Protein AF-A0A7V2WAA5-F1 (afdb_monomer)

Foldseek 3Di:
DDDDDDDDPPDPPDDDDAAADADPDPPVVVVVVPPDDDDDDDDDDDDDPDDDDPPDDDPPPQDPDDDPDDDPQFWWAQLLFTAGQDDLVRVVVVVVVVVVVVGHFHEEADEPVLSVVCVVPVVSSVVRNSGPHYHYQDVVVQVRCVVVVTDHRPDRDHPVNSVVVVVVVCVVVVNDHDDDDDDPPPRVVD

Structure (mmCIF, N/CA/C/O backbone):
data_AF-A0A7V2WAA5-F1
#
_entry.id   AF-A0A7V2WAA5-F1
#
loop_
_atom_site.group_PDB
_atom_site.id
_atom_site.type_symbol
_atom_site.label_atom_id
_atom_site.label_alt_id
_atom_site.label_comp_id
_atom_site.label_asym_id
_atom_site.label_entity_id
_atom_site.label_seq_id
_atom_site.pdbx_PDB_ins_code
_atom_site.Cartn_x
_atom_site.Cartn_y
_atom_site.Cartn_z
_atom_site.occupancy
_atom_site.B_iso_or_equiv
_atom_site.auth_seq_id
_atom_site.auth_comp_id
_atom_site.auth_asym_id
_atom_site.auth_atom_id
_atom_site.pdbx_PDB_model_num
ATOM 1 N N . MET A 1 1 ? 43.680 -8.055 -52.264 1.00 39.62 1 MET A N 1
ATOM 2 C CA . MET A 1 1 ? 43.833 -8.491 -50.857 1.00 39.62 1 MET A CA 1
ATOM 3 C C . MET A 1 1 ? 42.832 -7.682 -50.043 1.00 39.62 1 MET A C 1
ATOM 5 O O . MET A 1 1 ? 42.958 -6.474 -50.048 1.00 39.62 1 MET A O 1
ATOM 9 N N . GLY A 1 2 ? 41.741 -8.191 -49.478 1.00 31.83 2 GLY A N 1
ATOM 10 C CA . GLY A 1 2 ? 41.436 -9.547 -49.025 1.00 31.83 2 GLY A CA 1
ATOM 11 C C . GLY A 1 2 ? 41.332 -9.560 -47.492 1.00 31.83 2 GLY A C 1
ATOM 12 O O . GLY A 1 2 ? 42.359 -9.418 -46.847 1.00 31.83 2 GLY A O 1
ATOM 13 N N . GLY A 1 3 ? 40.116 -9.773 -46.960 1.00 27.86 3 GLY A N 1
ATOM 14 C CA . GLY A 1 3 ? 39.816 -10.160 -45.562 1.00 27.86 3 GLY A CA 1
ATOM 15 C C . GLY A 1 3 ? 39.434 -8.986 -44.643 1.00 27.86 3 GLY A C 1
ATOM 16 O O . GLY A 1 3 ? 40.287 -8.164 -44.364 1.00 27.86 3 GLY A O 1
ATOM 17 N N . ALA A 1 4 ? 38.182 -8.719 -44.245 1.00 32.66 4 ALA A N 1
ATOM 18 C CA . ALA A 1 4 ? 37.104 -9.507 -43.616 1.00 32.66 4 ALA A CA 1
ATOM 19 C C . ALA A 1 4 ? 37.232 -9.682 -42.085 1.00 32.66 4 ALA A C 1
ATOM 21 O O . ALA A 1 4 ? 38.251 -10.162 -41.599 1.00 32.66 4 ALA A O 1
ATOM 22 N N . ARG A 1 5 ? 36.080 -9.467 -41.414 1.00 32.81 5 ARG A N 1
ATOM 23 C CA . ARG A 1 5 ? 35.657 -9.816 -40.032 1.00 32.81 5 ARG A CA 1
ATOM 24 C C . ARG A 1 5 ? 35.846 -8.697 -38.986 1.00 32.81 5 ARG A C 1
ATOM 26 O O . ARG A 1 5 ? 36.922 -8.143 -38.874 1.00 32.81 5 ARG A O 1
ATOM 33 N N . GLY A 1 6 ? 34.854 -8.331 -38.174 1.00 29.34 6 GLY A N 1
ATOM 34 C CA . GLY A 1 6 ? 33.564 -8.970 -37.933 1.00 29.34 6 GLY A CA 1
ATOM 35 C C . GLY A 1 6 ? 32.537 -8.011 -37.340 1.00 29.34 6 GLY A C 1
ATOM 36 O O . GLY A 1 6 ? 32.819 -7.223 -36.444 1.00 29.34 6 GLY A O 1
ATOM 37 N N . GLU A 1 7 ? 31.329 -8.138 -37.871 1.00 39.22 7 GLU A N 1
ATOM 38 C CA . GLU A 1 7 ? 30.089 -7.748 -37.228 1.00 39.22 7 GLU A CA 1
ATOM 39 C C . GLU A 1 7 ? 29.936 -8.542 -35.924 1.00 39.22 7 GLU A C 1
ATOM 41 O O . GLU A 1 7 ? 29.987 -9.773 -35.924 1.00 39.22 7 GLU A O 1
ATOM 46 N N . THR A 1 8 ? 29.669 -7.860 -34.818 1.00 35.94 8 THR A N 1
ATOM 47 C CA . THR A 1 8 ? 28.914 -8.451 -33.712 1.00 35.94 8 THR A CA 1
ATOM 48 C C . THR A 1 8 ? 27.660 -7.620 -33.513 1.00 35.94 8 THR A C 1
ATOM 50 O O . THR 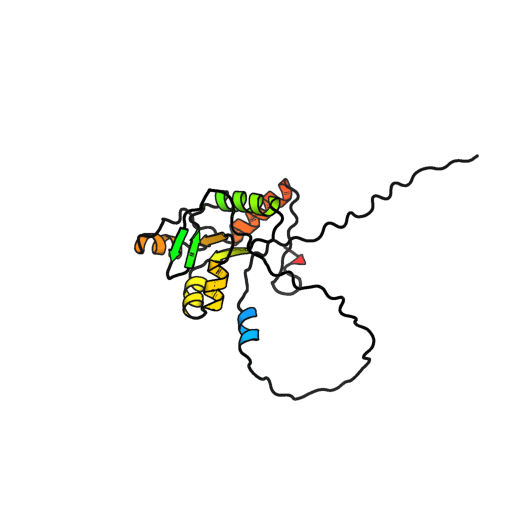A 1 8 ? 27.551 -6.758 -32.646 1.00 35.94 8 THR A O 1
ATOM 53 N N . GLY A 1 9 ? 26.676 -7.913 -34.366 1.00 32.03 9 GLY A N 1
ATOM 54 C CA . GLY A 1 9 ? 25.280 -7.617 -34.092 1.00 32.03 9 GLY A CA 1
ATOM 55 C C . GLY A 1 9 ? 24.869 -8.302 -32.792 1.00 32.03 9 GLY A C 1
ATOM 56 O O . GLY A 1 9 ? 24.566 -9.494 -32.761 1.00 32.03 9 GLY A O 1
ATOM 57 N N . GLY A 1 10 ? 24.867 -7.540 -31.701 1.00 28.20 10 GLY A N 1
ATOM 58 C CA . GLY A 1 10 ? 24.204 -7.927 -30.467 1.00 28.20 10 GLY A CA 1
ATOM 59 C C . GLY A 1 10 ? 22.700 -7.906 -30.702 1.00 28.20 10 GLY A C 1
ATOM 60 O O . GLY A 1 10 ? 22.077 -6.848 -30.671 1.00 28.20 10 GLY A O 1
ATOM 61 N N . ALA A 1 11 ? 22.115 -9.071 -30.982 1.00 30.62 11 ALA A N 1
ATOM 62 C CA . ALA A 1 11 ? 20.674 -9.228 -31.115 1.00 30.62 11 ALA A CA 1
ATOM 63 C C . ALA A 1 11 ? 19.955 -8.595 -29.903 1.00 30.62 11 ALA A C 1
ATOM 65 O O . ALA A 1 11 ? 20.372 -8.841 -28.765 1.00 30.62 11 ALA A O 1
ATOM 66 N N . PRO A 1 12 ? 18.867 -7.822 -30.092 1.00 31.73 12 PRO A N 1
ATOM 67 C CA . PRO A 1 12 ? 18.117 -7.269 -28.975 1.00 31.73 12 PRO A CA 1
ATOM 68 C C . PRO A 1 12 ? 17.510 -8.432 -28.193 1.00 31.73 12 PRO A C 1
ATOM 70 O O . PRO A 1 12 ? 16.563 -9.092 -28.636 1.00 31.73 12 PRO A O 1
ATOM 73 N N . ARG A 1 13 ? 18.096 -8.726 -27.030 1.00 29.00 13 ARG A N 1
ATOM 74 C CA . ARG A 1 13 ? 17.611 -9.777 -26.146 1.00 29.00 13 ARG A CA 1
ATOM 75 C C . ARG A 1 13 ? 16.206 -9.391 -25.686 1.00 29.00 13 ARG A C 1
ATOM 77 O O . ARG A 1 13 ? 16.003 -8.451 -24.922 1.00 29.00 13 ARG A O 1
ATOM 84 N N . ARG A 1 14 ? 15.212 -10.104 -26.219 1.00 30.17 14 ARG A N 1
ATOM 85 C CA . ARG A 1 14 ? 13.792 -9.933 -25.901 1.00 30.17 14 ARG A CA 1
ATOM 86 C C . ARG A 1 14 ? 13.544 -10.331 -24.448 1.00 30.17 14 ARG A C 1
ATOM 88 O O . ARG A 1 14 ? 13.246 -11.487 -24.166 1.00 30.17 14 ARG A O 1
ATOM 95 N N . TYR A 1 15 ? 13.619 -9.372 -23.534 1.00 31.56 15 TYR A N 1
ATOM 96 C CA . TYR A 1 15 ? 13.215 -9.573 -22.145 1.00 31.56 15 TYR A CA 1
ATOM 97 C C . TYR A 1 15 ? 11.824 -8.986 -21.915 1.00 31.56 15 TYR A C 1
ATOM 99 O O . TYR A 1 15 ? 11.639 -7.772 -21.795 1.00 31.56 15 TYR A O 1
ATOM 107 N N . SER A 1 16 ? 10.841 -9.888 -21.880 1.00 24.53 16 SER A N 1
ATOM 108 C CA . SER A 1 16 ? 9.422 -9.618 -21.644 1.00 24.53 16 SER A CA 1
ATOM 109 C C . SER A 1 16 ? 9.185 -8.712 -20.431 1.00 24.53 16 SER A C 1
ATOM 111 O O . SER A 1 16 ? 9.790 -8.890 -19.374 1.00 24.53 16 SER A O 1
ATOM 113 N N . VAL A 1 17 ? 8.279 -7.756 -20.611 1.00 31.88 17 VAL A N 1
ATOM 114 C CA . VAL A 1 17 ? 7.783 -6.789 -19.624 1.00 31.88 17 VAL A CA 1
ATOM 115 C C . VAL A 1 17 ? 7.207 -7.511 -18.395 1.00 31.88 17 VAL A C 1
ATOM 117 O O . VAL A 1 17 ? 6.357 -8.389 -18.548 1.00 31.88 17 VAL A O 1
ATOM 120 N N . ARG A 1 18 ? 7.626 -7.138 -17.178 1.00 34.44 18 ARG A N 1
ATOM 121 C CA . ARG A 1 18 ? 6.969 -7.526 -15.915 1.00 34.44 18 ARG A CA 1
ATOM 122 C C . ARG A 1 18 ? 6.588 -6.247 -15.173 1.00 34.44 18 ARG A C 1
ATOM 124 O O . ARG A 1 18 ? 7.437 -5.591 -14.592 1.00 34.44 18 ARG A O 1
ATOM 131 N N . ALA A 1 19 ? 5.322 -5.860 -15.297 1.00 32.81 19 ALA A N 1
ATOM 132 C CA . ALA A 1 19 ? 4.783 -4.621 -14.751 1.00 32.81 19 ALA A CA 1
ATOM 133 C C . ALA A 1 19 ? 4.526 -4.748 -13.241 1.00 32.81 19 ALA A C 1
ATOM 135 O O . ALA A 1 19 ? 3.786 -5.638 -12.816 1.00 32.81 19 ALA A O 1
ATOM 136 N N . VAL A 1 20 ? 5.071 -3.822 -12.449 1.00 33.34 20 VAL A N 1
ATOM 137 C CA . VAL A 1 20 ? 4.567 -3.527 -11.102 1.00 33.34 20 VAL A CA 1
ATOM 138 C C . VAL A 1 20 ? 3.358 -2.615 -11.288 1.00 33.34 20 VAL A C 1
ATOM 140 O O . VAL A 1 20 ? 3.478 -1.468 -11.710 1.00 33.34 20 VAL A O 1
ATOM 143 N N . ARG A 1 21 ? 2.155 -3.146 -11.065 1.00 35.31 21 ARG A N 1
ATOM 144 C CA . ARG A 1 21 ? 0.912 -2.388 -11.244 1.00 35.31 21 ARG A CA 1
ATOM 145 C C . ARG A 1 21 ? 0.613 -1.597 -9.972 1.00 35.31 21 ARG A C 1
ATOM 147 O O . ARG A 1 21 ? -0.053 -2.117 -9.081 1.00 35.31 21 ARG A O 1
ATOM 154 N N . VAL A 1 22 ? 1.060 -0.344 -9.910 1.00 34.44 22 VAL A N 1
ATOM 155 C CA . VAL A 1 22 ? 0.614 0.612 -8.883 1.00 34.44 22 VAL A CA 1
ATOM 156 C C . VAL A 1 22 ? -0.726 1.190 -9.334 1.00 34.44 22 VAL A C 1
ATOM 158 O O . VAL A 1 22 ? -0.824 1.923 -10.317 1.00 34.44 22 VAL A O 1
ATOM 161 N N . CYS A 1 23 ? -1.808 0.757 -8.695 1.00 35.28 23 CYS A N 1
ATOM 162 C CA . CYS A 1 23 ? -3.155 0.973 -9.203 1.00 35.28 23 CYS A CA 1
ATOM 163 C C . CYS A 1 23 ? -3.803 2.234 -8.609 1.00 35.28 23 CYS A C 1
ATOM 165 O O . CYS A 1 23 ? -4.399 2.161 -7.541 1.00 35.28 23 CYS A O 1
ATOM 167 N N . ARG A 1 24 ? -3.767 3.369 -9.325 1.00 37.97 24 ARG A N 1
ATOM 168 C CA . ARG A 1 24 ? -4.446 4.613 -8.896 1.00 37.97 24 ARG A CA 1
ATOM 169 C C . ARG A 1 24 ? -5.890 4.802 -9.373 1.00 37.97 24 ARG A C 1
ATOM 171 O O . ARG A 1 24 ? -6.558 5.708 -8.897 1.00 37.97 24 ARG A O 1
ATOM 178 N N . THR A 1 25 ? -6.435 3.976 -10.268 1.00 40.75 25 THR A N 1
ATOM 179 C CA . THR A 1 25 ? -7.799 4.208 -10.795 1.00 40.75 25 THR A CA 1
ATOM 180 C C . THR A 1 25 ? -8.546 2.912 -11.143 1.00 40.75 25 THR A C 1
ATOM 182 O O . THR A 1 25 ? -8.522 2.453 -12.281 1.00 40.75 25 THR A O 1
ATOM 185 N N . GLN A 1 26 ? -9.280 2.321 -10.186 1.00 51.03 26 GLN A N 1
ATOM 186 C CA . GLN A 1 26 ? -10.196 1.188 -10.463 1.00 51.03 26 GLN A CA 1
ATOM 187 C C . GLN A 1 26 ? -11.680 1.556 -10.589 1.00 51.03 26 GLN A C 1
ATOM 189 O O . GLN A 1 26 ? -12.498 0.665 -10.805 1.00 51.03 26 GLN A O 1
ATOM 194 N N . ARG A 1 27 ? -12.064 2.843 -10.583 1.00 38.06 27 ARG A N 1
ATOM 195 C CA . ARG A 1 27 ? -13.482 3.219 -10.782 1.00 38.06 27 ARG A CA 1
ATOM 196 C C . ARG A 1 27 ? -14.078 2.707 -12.108 1.00 38.06 27 ARG A C 1
ATOM 198 O O . ARG A 1 27 ? -15.280 2.487 -12.180 1.00 38.06 27 ARG A O 1
ATOM 205 N N . ARG A 1 28 ? -13.265 2.457 -13.146 1.00 37.38 28 ARG A N 1
ATOM 206 C CA . ARG A 1 28 ? -13.747 1.973 -14.459 1.00 37.38 28 ARG A CA 1
ATOM 207 C C . ARG A 1 28 ? -13.927 0.453 -14.567 1.00 37.38 28 ARG A C 1
ATOM 209 O O . ARG A 1 28 ? -14.668 0.012 -15.439 1.00 37.38 28 ARG A O 1
ATOM 216 N N . ALA A 1 29 ? -13.300 -0.349 -13.704 1.00 37.22 29 ALA A N 1
ATOM 217 C CA . ALA A 1 29 ? -13.448 -1.808 -13.763 1.00 37.22 29 ALA A CA 1
ATOM 218 C C . ALA A 1 29 ? -14.827 -2.269 -13.246 1.00 37.22 29 ALA A C 1
ATOM 220 O O . ALA A 1 29 ? -15.408 -3.194 -13.806 1.00 37.22 29 ALA A O 1
ATOM 221 N N . ALA A 1 30 ? -15.391 -1.561 -12.261 1.00 37.50 30 ALA A N 1
ATOM 222 C CA . ALA A 1 30 ? -16.716 -1.849 -11.707 1.00 37.50 30 ALA A CA 1
ATOM 223 C C . ALA A 1 30 ? -17.878 -1.497 -12.661 1.00 37.50 30 ALA A C 1
ATOM 225 O O . ALA A 1 30 ? -18.939 -2.109 -12.589 1.00 37.50 30 ALA A O 1
ATOM 226 N N . ALA A 1 31 ? -17.686 -0.556 -13.594 1.00 37.06 31 ALA A N 1
ATOM 227 C CA . ALA A 1 31 ? -18.731 -0.154 -14.542 1.00 37.06 31 ALA A CA 1
ATOM 228 C C . ALA A 1 31 ? -19.025 -1.224 -15.612 1.00 37.06 31 ALA A C 1
ATOM 230 O O . ALA A 1 31 ? -20.147 -1.314 -16.093 1.00 37.06 31 ALA A O 1
ATOM 231 N N . ARG A 1 32 ? -18.053 -2.083 -15.958 1.00 37.41 32 ARG A N 1
ATOM 232 C CA . ARG A 1 32 ? -18.257 -3.155 -16.953 1.00 37.41 32 ARG A CA 1
ATOM 233 C C . ARG A 1 32 ? -18.995 -4.381 -16.412 1.00 37.41 32 ARG A C 1
ATOM 235 O O . ARG A 1 32 ? -19.465 -5.186 -17.203 1.00 37.41 32 ARG A O 1
ATOM 242 N N . LEU A 1 33 ? -19.100 -4.526 -15.092 1.00 41.06 33 LEU A N 1
ATOM 243 C CA . LEU A 1 33 ? -19.793 -5.650 -14.451 1.00 41.06 33 LEU A CA 1
ATOM 244 C C . LEU A 1 33 ? -21.260 -5.338 -14.115 1.00 41.06 33 LEU A C 1
ATOM 246 O O . LEU A 1 33 ? -21.949 -6.205 -13.592 1.00 41.06 33 LEU A O 1
ATOM 250 N N . ARG A 1 34 ? -21.742 -4.124 -14.424 1.00 38.62 34 ARG A N 1
ATOM 251 C CA . ARG A 1 34 ? -23.107 -3.673 -14.115 1.00 38.62 34 ARG A CA 1
ATOM 252 C C . ARG A 1 34 ? -24.129 -3.806 -15.243 1.00 38.62 34 ARG A C 1
ATOM 254 O O . ARG A 1 34 ? -25.246 -3.374 -15.035 1.00 38.62 34 ARG A O 1
ATOM 261 N N . GLY A 1 35 ? -23.793 -4.429 -16.377 1.00 35.94 35 GLY A N 1
ATOM 262 C CA . GLY A 1 35 ? -24.799 -4.881 -17.353 1.00 35.94 35 GLY A CA 1
ATOM 263 C C . GLY A 1 35 ? -25.879 -3.849 -17.710 1.00 35.94 35 GLY A C 1
ATOM 264 O O . GLY A 1 35 ? -27.046 -4.210 -17.796 1.00 35.94 35 GLY A O 1
ATOM 265 N N . GLU A 1 36 ? -25.516 -2.576 -17.873 1.00 34.22 36 GLU A N 1
ATOM 266 C CA . GLU A 1 36 ? -26.467 -1.545 -18.288 1.00 34.22 36 GLU A CA 1
ATOM 267 C C . GLU A 1 36 ? -26.482 -1.489 -19.820 1.00 34.22 36 GLU A C 1
ATOM 269 O O . GLU A 1 36 ? -25.487 -1.141 -20.460 1.00 34.22 36 GLU A O 1
ATOM 274 N N . ASN A 1 37 ? -27.610 -1.912 -20.395 1.00 30.48 37 ASN A N 1
ATOM 275 C CA . ASN A 1 37 ? -27.922 -1.812 -21.816 1.00 30.48 37 ASN A CA 1
ATOM 276 C C . ASN A 1 37 ? -27.907 -0.339 -22.240 1.00 30.48 37 ASN A C 1
ATOM 278 O O . ASN A 1 37 ? -28.753 0.440 -21.806 1.00 30.48 37 ASN A O 1
ATOM 282 N N . LEU A 1 38 ? -26.985 0.027 -23.128 1.00 35.97 38 LEU A N 1
ATOM 283 C CA . LEU A 1 38 ? -27.138 1.214 -23.961 1.00 35.97 38 LEU A CA 1
ATOM 284 C C . LEU A 1 38 ? -27.790 0.761 -25.263 1.00 35.97 38 LEU A C 1
ATOM 286 O O . LEU A 1 38 ? -27.244 -0.076 -25.981 1.00 35.97 38 LEU A O 1
ATOM 290 N N . SER A 1 39 ? -28.993 1.277 -25.493 1.00 28.64 39 SER A N 1
ATOM 291 C CA . SER A 1 39 ? -29.809 1.052 -26.677 1.00 28.64 39 SER A CA 1
ATOM 292 C C . SER A 1 39 ? -29.039 1.371 -27.953 1.00 28.64 39 SER A C 1
ATOM 294 O O . SER A 1 39 ? -28.400 2.419 -28.064 1.00 28.64 39 SER A O 1
ATOM 296 N N . GLU A 1 40 ? -29.158 0.455 -28.911 1.00 36.72 40 GLU A N 1
ATOM 297 C CA . GLU A 1 40 ? -28.929 0.676 -30.333 1.00 36.72 40 GLU A CA 1
ATOM 298 C C . GLU A 1 40 ? -29.586 1.978 -30.791 1.00 36.72 40 GLU A C 1
ATOM 300 O O . GLU A 1 40 ? -30.800 2.106 -30.700 1.00 36.72 40 GLU A O 1
ATOM 305 N N . THR A 1 41 ? -28.792 2.888 -31.344 1.00 30.94 41 THR A N 1
ATOM 306 C CA . THR A 1 41 ? -29.020 3.456 -32.677 1.00 30.94 41 THR A CA 1
ATOM 307 C C . THR A 1 41 ? -27.717 4.080 -33.178 1.00 30.94 41 THR A C 1
ATOM 309 O O . THR A 1 41 ? -26.927 4.604 -32.397 1.00 30.94 41 THR A O 1
ATOM 312 N N . ASP A 1 42 ? -27.534 4.001 -34.495 1.00 29.27 42 ASP A N 1
ATOM 313 C CA . ASP A 1 42 ? -26.536 4.681 -35.330 1.00 29.27 42 ASP A CA 1
ATOM 314 C C . ASP A 1 42 ? -25.222 3.947 -35.639 1.00 29.27 42 ASP A C 1
ATOM 316 O O . ASP A 1 42 ? -24.109 4.344 -35.301 1.00 29.27 42 ASP A O 1
ATOM 320 N N . ASN A 1 43 ? -25.385 2.899 -36.452 1.00 33.84 43 ASN A N 1
ATOM 321 C CA . ASN A 1 43 ? -24.480 2.604 -37.563 1.00 33.84 43 ASN A CA 1
ATOM 322 C C . ASN A 1 43 ? -24.749 3.622 -38.694 1.00 33.84 43 ASN A C 1
ATOM 324 O O . ASN A 1 43 ? -25.900 3.769 -39.106 1.00 33.84 43 ASN A O 1
ATOM 328 N N . PRO A 1 44 ? -23.720 4.289 -39.244 1.00 34.28 44 PRO A N 1
ATOM 329 C CA . PRO A 1 44 ? -23.360 3.914 -40.608 1.00 34.28 44 PRO A CA 1
ATOM 330 C C . PRO A 1 44 ? -21.850 4.016 -40.864 1.00 34.28 44 PRO A C 1
ATOM 332 O O . PRO A 1 44 ? -21.268 5.099 -40.831 1.00 34.28 44 PRO A O 1
ATOM 335 N N . ARG A 1 45 ? -21.236 2.892 -41.236 1.00 31.69 45 ARG A N 1
ATOM 336 C CA . ARG A 1 45 ? -20.500 2.694 -42.506 1.00 31.69 45 ARG A CA 1
ATOM 337 C C . ARG A 1 45 ? -19.639 1.441 -42.399 1.00 31.69 45 ARG A C 1
ATOM 339 O O . ARG A 1 45 ? -18.578 1.420 -41.784 1.00 31.69 45 ARG A O 1
ATOM 346 N N . ALA A 1 46 ? -20.133 0.394 -43.050 1.00 32.91 46 ALA A N 1
ATOM 347 C CA . ALA A 1 46 ? -19.379 -0.794 -43.394 1.00 32.91 46 ALA A CA 1
ATOM 348 C C . ALA A 1 46 ? -18.218 -0.426 -44.333 1.00 32.91 46 ALA A C 1
ATOM 350 O O . ALA A 1 46 ? -18.416 0.259 -45.335 1.00 32.91 46 ALA A O 1
ATOM 351 N N . GLY A 1 47 ? -17.019 -0.905 -44.009 1.00 27.05 47 GLY A N 1
ATOM 352 C CA . GLY A 1 47 ? -15.822 -0.724 -44.819 1.00 27.05 47 GLY A CA 1
ATOM 353 C C . GLY A 1 47 ? -14.697 -1.643 -44.355 1.00 27.05 47 GLY A C 1
ATOM 354 O O . GLY A 1 47 ? -13.974 -1.323 -43.425 1.00 27.05 47 GLY A O 1
ATOM 355 N N . ASP A 1 48 ? -14.588 -2.776 -45.044 1.00 29.78 48 ASP A N 1
ATOM 356 C CA . ASP A 1 48 ? -13.435 -3.677 -45.138 1.00 29.78 48 ASP A CA 1
ATOM 357 C C . ASP A 1 48 ? -13.050 -4.537 -43.917 1.00 29.78 48 ASP A C 1
ATOM 359 O O . ASP A 1 48 ? -12.091 -4.319 -43.176 1.00 29.78 48 ASP A O 1
ATOM 363 N N . ALA A 1 49 ? -13.798 -5.630 -43.774 1.00 34.25 49 ALA A N 1
ATOM 364 C CA . ALA A 1 49 ? -13.451 -6.768 -42.942 1.00 34.25 49 ALA A CA 1
ATOM 365 C C . ALA A 1 49 ? -12.404 -7.654 -43.636 1.00 34.25 49 ALA A C 1
ATOM 367 O O . ALA A 1 49 ? -12.744 -8.721 -44.148 1.00 34.25 49 ALA A O 1
ATOM 368 N N . ARG A 1 50 ? -11.116 -7.283 -43.609 1.00 31.39 50 ARG A N 1
ATOM 369 C CA . ARG A 1 50 ? -10.036 -8.256 -43.847 1.00 31.39 50 ARG A CA 1
ATOM 370 C C . ARG A 1 50 ? -8.859 -8.069 -42.888 1.00 31.39 50 ARG A C 1
ATOM 372 O O . ARG A 1 50 ? -8.035 -7.177 -43.022 1.00 31.39 50 ARG A O 1
ATOM 379 N N . ARG A 1 51 ? -8.719 -9.092 -42.032 1.00 33.25 51 ARG A N 1
ATOM 380 C CA . ARG A 1 51 ? -7.452 -9.619 -41.489 1.00 33.25 51 ARG A CA 1
ATOM 381 C C . ARG A 1 51 ? -6.932 -9.001 -40.183 1.00 33.25 51 ARG A C 1
ATOM 383 O O . ARG A 1 51 ? -5.811 -8.516 -40.117 1.00 33.25 51 ARG A O 1
ATOM 390 N N . PHE A 1 52 ? -7.658 -9.229 -39.087 1.00 32.28 52 PHE A N 1
ATOM 391 C CA . PHE A 1 52 ? -7.035 -9.309 -37.761 1.00 32.28 52 PHE A CA 1
ATOM 392 C C . PHE A 1 52 ? -7.228 -10.718 -37.186 1.00 32.28 52 PHE A C 1
ATOM 394 O O . PHE A 1 52 ? -8.299 -11.075 -36.706 1.00 32.28 52 PHE A O 1
ATOM 401 N N . ARG A 1 53 ? -6.189 -11.559 -37.290 1.00 28.25 53 ARG A N 1
ATOM 402 C CA . ARG A 1 53 ? -6.108 -12.829 -36.554 1.00 28.25 53 ARG A CA 1
ATOM 403 C C . ARG A 1 53 ? -5.760 -12.496 -35.099 1.00 28.25 53 ARG A C 1
ATOM 405 O O . ARG A 1 53 ? -4.641 -12.029 -34.877 1.00 28.25 53 ARG A O 1
ATOM 412 N N . PRO A 1 54 ? -6.616 -12.757 -34.096 1.00 33.94 54 PRO A N 1
ATOM 413 C CA . PRO A 1 54 ? -6.165 -12.685 -32.720 1.00 33.94 54 PRO A CA 1
ATOM 414 C C . PRO A 1 54 ? -5.291 -13.915 -32.467 1.00 33.94 54 PRO A C 1
ATOM 416 O O . PRO A 1 54 ? -5.774 -15.039 -32.344 1.00 33.94 54 PRO A O 1
ATOM 419 N N . ALA A 1 55 ? -3.974 -13.712 -32.427 1.00 38.31 55 ALA A N 1
ATOM 420 C CA . ALA A 1 55 ? -3.077 -14.694 -31.844 1.00 38.31 55 ALA A CA 1
ATOM 421 C C . ALA A 1 55 ? -3.499 -14.880 -30.382 1.00 38.31 55 ALA A C 1
ATOM 423 O O . ALA A 1 55 ? -3.476 -13.928 -29.600 1.00 38.31 55 ALA A O 1
ATOM 424 N N . GLY A 1 56 ? -3.920 -16.096 -30.032 1.00 35.91 56 GLY A N 1
ATOM 425 C CA . GLY A 1 56 ? -4.329 -16.463 -28.686 1.00 35.91 56 GLY A CA 1
ATOM 426 C C . GLY A 1 56 ? -3.241 -16.138 -27.665 1.00 35.91 56 GLY A C 1
ATOM 427 O O . GLY A 1 56 ? -2.318 -16.919 -27.450 1.00 35.91 56 GLY A O 1
ATOM 428 N N . ARG A 1 57 ? -3.359 -14.990 -26.996 1.00 38.66 57 ARG A N 1
ATOM 429 C CA . ARG A 1 57 ? -2.633 -14.700 -25.762 1.00 38.66 57 ARG A CA 1
ATOM 430 C C . ARG A 1 57 ? -3.612 -14.780 -24.612 1.00 38.66 57 ARG A C 1
ATOM 432 O O . ARG A 1 57 ? -4.348 -13.852 -24.302 1.00 38.66 57 ARG A O 1
ATOM 439 N N . ARG A 1 58 ? -3.587 -15.968 -24.014 1.00 32.72 58 ARG A N 1
ATOM 440 C CA . ARG A 1 58 ? -4.080 -16.308 -22.685 1.00 32.72 58 ARG A CA 1
ATOM 441 C C . ARG A 1 58 ? -3.824 -15.109 -21.761 1.00 32.72 58 ARG A C 1
ATOM 443 O O . ARG A 1 58 ? -2.665 -14.778 -21.523 1.00 32.72 58 ARG A O 1
ATOM 450 N N . ILE A 1 59 ? -4.880 -14.451 -21.278 1.00 38.47 59 ILE A N 1
ATOM 451 C CA . ILE A 1 59 ? -4.769 -13.495 -20.172 1.00 38.47 59 ILE A CA 1
ATOM 452 C C . ILE A 1 59 ? -4.141 -14.293 -19.031 1.00 38.47 59 ILE A C 1
ATOM 454 O O . ILE A 1 59 ? -4.775 -15.188 -18.467 1.00 38.47 59 ILE A O 1
ATOM 458 N N . THR A 1 60 ? -2.859 -14.067 -18.758 1.00 35.41 60 THR A N 1
ATOM 459 C CA . THR A 1 60 ? -2.167 -14.685 -17.634 1.00 35.41 60 THR A CA 1
ATOM 460 C C . THR A 1 60 ? -2.883 -14.203 -16.384 1.00 35.41 60 THR A C 1
ATOM 462 O O . THR A 1 60 ? -2.747 -13.047 -15.992 1.00 35.41 60 THR A O 1
ATOM 465 N N . ARG A 1 61 ? -3.710 -15.073 -15.785 1.00 34.19 61 ARG A N 1
ATOM 466 C CA . ARG A 1 61 ? -4.252 -14.853 -14.441 1.00 34.19 61 ARG A CA 1
ATOM 467 C C . ARG A 1 61 ? -3.081 -14.432 -13.559 1.00 34.19 61 ARG A C 1
ATOM 469 O O . ARG A 1 61 ? -2.088 -15.159 -13.505 1.00 34.19 61 ARG A O 1
ATOM 476 N N . CYS A 1 62 ? -3.208 -13.300 -12.871 1.00 36.41 62 CYS A N 1
ATOM 477 C CA . CYS A 1 62 ? -2.374 -13.000 -11.716 1.00 36.41 62 CYS A CA 1
ATOM 478 C C . CYS A 1 62 ? -2.605 -14.127 -10.706 1.00 36.41 62 CYS A C 1
ATOM 480 O O . CYS A 1 62 ? -3.575 -14.110 -9.952 1.00 36.41 62 CYS A O 1
ATOM 482 N N . ARG A 1 63 ? -1.776 -15.171 -10.764 1.00 38.81 63 ARG A N 1
ATOM 483 C CA . ARG A 1 63 ? -1.660 -16.124 -9.672 1.00 38.81 63 ARG A CA 1
ATOM 484 C C . ARG A 1 63 ? -0.890 -15.387 -8.590 1.00 38.81 63 ARG A C 1
ATOM 486 O O . ARG A 1 63 ? 0.288 -15.104 -8.769 1.00 38.81 63 ARG A O 1
ATOM 493 N N . THR A 1 64 ? -1.576 -15.048 -7.509 1.00 44.78 64 THR A N 1
ATOM 494 C CA . THR A 1 64 ? -0.928 -14.747 -6.236 1.00 44.78 64 THR A CA 1
ATOM 495 C C . THR A 1 64 ? -0.180 -16.012 -5.828 1.00 44.78 64 THR A C 1
ATOM 497 O O . THR A 1 64 ? -0.812 -17.051 -5.620 1.00 44.78 64 THR A O 1
ATOM 500 N N . ALA A 1 65 ? 1.151 -15.968 -5.807 1.00 40.88 65 ALA A N 1
ATOM 501 C CA . ALA A 1 65 ? 1.921 -17.031 -5.181 1.00 40.88 65 ALA A CA 1
ATOM 502 C C . ALA A 1 65 ? 1.548 -17.047 -3.685 1.00 40.88 65 ALA A C 1
ATOM 504 O O . ALA A 1 65 ? 1.534 -15.976 -3.076 1.00 40.88 65 ALA A O 1
ATOM 505 N N . PRO A 1 66 ? 1.172 -18.198 -3.097 1.00 41.72 66 PRO A N 1
ATOM 506 C CA . PRO A 1 66 ? 1.119 -18.303 -1.650 1.00 41.72 66 PRO A CA 1
ATOM 507 C C . PRO A 1 66 ? 2.548 -18.142 -1.129 1.00 41.72 66 PRO A C 1
ATOM 509 O O . PRO A 1 66 ? 3.467 -18.797 -1.618 1.00 41.72 66 PRO A O 1
ATOM 512 N N . ASP A 1 67 ? 2.719 -17.217 -0.193 1.00 46.53 67 ASP A N 1
ATOM 513 C CA . ASP A 1 67 ? 4.000 -16.848 0.397 1.00 46.53 67 ASP A CA 1
ATOM 514 C C . ASP A 1 67 ? 4.578 -18.038 1.179 1.00 46.53 67 ASP A C 1
ATOM 516 O O . ASP A 1 67 ? 4.160 -18.356 2.293 1.00 46.53 67 ASP A O 1
ATOM 520 N N . SER A 1 68 ? 5.486 -18.777 0.548 1.00 40.81 68 SER A N 1
ATOM 521 C CA . SER A 1 68 ? 6.203 -19.887 1.160 1.00 40.81 68 SER A CA 1
ATOM 522 C C . SER A 1 68 ? 7.515 -19.379 1.757 1.00 40.81 68 SER A C 1
ATOM 524 O O . SER A 1 68 ? 8.546 -19.432 1.091 1.00 40.81 68 SER A O 1
ATOM 526 N N . GLY A 1 69 ? 7.486 -18.926 3.018 1.00 38.28 69 GLY A N 1
ATOM 527 C CA . GLY A 1 69 ? 8.708 -18.754 3.818 1.00 38.28 69 GLY A CA 1
ATOM 528 C C . GLY A 1 69 ? 8.694 -17.631 4.860 1.00 38.28 69 GLY A C 1
ATOM 529 O O . GLY A 1 69 ? 9.201 -16.554 4.600 1.00 38.28 69 GLY A O 1
ATOM 530 N N . ARG A 1 70 ? 8.166 -17.926 6.059 1.00 42.50 70 ARG A N 1
ATOM 531 C CA . ARG A 1 70 ? 8.445 -17.302 7.377 1.00 42.50 70 ARG A CA 1
ATOM 532 C C . ARG A 1 70 ? 9.136 -15.917 7.382 1.00 42.50 70 ARG A C 1
ATOM 534 O O . ARG A 1 70 ? 10.318 -15.809 7.679 1.00 42.50 70 ARG A O 1
ATOM 541 N N . ASN A 1 71 ? 8.335 -14.877 7.166 1.00 47.19 71 ASN A N 1
ATOM 542 C CA . ASN A 1 71 ? 8.291 -13.651 7.974 1.00 47.19 71 ASN A CA 1
ATOM 543 C C . ASN A 1 71 ? 6.920 -13.018 7.718 1.00 47.19 71 ASN A C 1
ATOM 545 O O . ASN A 1 71 ? 6.747 -12.233 6.789 1.00 47.19 71 ASN A O 1
ATOM 549 N N . SER A 1 72 ? 5.906 -13.433 8.482 1.00 74.00 72 SER A N 1
ATOM 550 C CA . SER A 1 72 ? 4.564 -12.872 8.334 1.00 74.00 72 SER A CA 1
ATOM 551 C C . SER A 1 72 ? 4.607 -11.406 8.751 1.00 74.00 72 SER A C 1
ATOM 553 O O . SER A 1 72 ? 4.701 -11.107 9.941 1.00 74.00 72 SER A O 1
ATOM 555 N N . ILE A 1 73 ? 4.575 -10.502 7.773 1.00 88.56 73 ILE A N 1
ATOM 556 C CA . ILE A 1 73 ? 4.447 -9.066 8.018 1.00 88.56 73 ILE A CA 1
ATOM 557 C C . ILE A 1 73 ? 3.204 -8.862 8.898 1.00 88.56 73 ILE A C 1
ATOM 559 O O . ILE A 1 73 ? 2.134 -9.346 8.512 1.00 88.56 73 ILE A O 1
ATOM 563 N N . PRO A 1 74 ? 3.311 -8.192 10.062 1.00 94.12 74 PRO A N 1
ATOM 564 C CA . PRO A 1 74 ? 2.162 -7.966 10.927 1.00 94.12 74 PRO A CA 1
ATOM 565 C C . PRO A 1 74 ? 1.052 -7.227 10.180 1.00 94.12 74 PRO A C 1
ATOM 567 O O . PRO A 1 74 ? 1.317 -6.361 9.343 1.00 94.12 74 PRO A O 1
ATOM 570 N N . THR A 1 75 ? -0.200 -7.565 10.477 1.00 95.94 75 THR A N 1
ATOM 571 C CA . THR A 1 75 ? -1.362 -6.958 9.823 1.00 95.94 75 THR A CA 1
ATOM 572 C C . THR A 1 75 ? -2.346 -6.379 10.828 1.00 95.94 75 THR A C 1
ATOM 574 O O . THR A 1 75 ? -2.474 -6.896 11.935 1.00 95.94 75 THR A O 1
ATOM 577 N N . ALA A 1 76 ? -3.058 -5.338 10.412 1.00 96.12 76 ALA A N 1
ATOM 578 C CA . ALA A 1 76 ? -4.207 -4.751 11.091 1.00 96.12 76 ALA A CA 1
ATOM 579 C C . ALA A 1 76 ? -5.460 -4.951 10.231 1.00 96.12 76 ALA A C 1
ATOM 581 O O . ALA A 1 76 ? -5.390 -4.793 9.004 1.00 96.12 76 ALA A O 1
ATOM 582 N N . ASP A 1 77 ? -6.595 -5.263 10.852 1.00 96.50 77 ASP A N 1
ATOM 583 C CA . ASP A 1 77 ? -7.893 -5.256 10.175 1.00 96.50 77 ASP A CA 1
ATOM 584 C C . ASP A 1 77 ? -8.619 -3.930 10.431 1.00 96.50 77 ASP A C 1
ATOM 586 O O . ASP A 1 77 ? -8.981 -3.597 11.554 1.00 96.50 77 ASP A O 1
ATOM 590 N N . ILE A 1 78 ? -8.840 -3.138 9.380 1.00 95.81 78 ILE A N 1
ATOM 591 C CA . ILE A 1 78 ? -9.630 -1.907 9.483 1.00 95.81 78 ILE A CA 1
ATOM 592 C C . ILE A 1 78 ? -10.933 -2.098 8.725 1.00 95.81 78 ILE A C 1
ATOM 594 O O . ILE A 1 78 ? -10.965 -2.019 7.495 1.00 95.81 78 ILE A O 1
ATOM 598 N N . LEU A 1 79 ? -12.019 -2.326 9.469 1.00 94.88 79 LEU A N 1
ATOM 599 C CA . LEU A 1 79 ? -13.365 -2.533 8.919 1.00 94.88 79 LEU A CA 1
ATOM 600 C C . LEU A 1 79 ? -13.375 -3.620 7.832 1.00 94.88 79 LEU A C 1
ATOM 602 O O . LEU A 1 79 ? -14.045 -3.495 6.797 1.00 94.88 79 LEU A O 1
ATOM 606 N N . GLY A 1 80 ? -12.596 -4.681 8.049 1.00 93.94 80 GLY A N 1
ATOM 607 C CA . GLY A 1 80 ? -12.501 -5.807 7.144 1.00 93.94 80 GLY A CA 1
ATOM 608 C C . GLY A 1 80 ? -11.503 -5.671 5.995 1.00 93.94 80 GLY A C 1
ATOM 609 O O . GLY A 1 80 ? -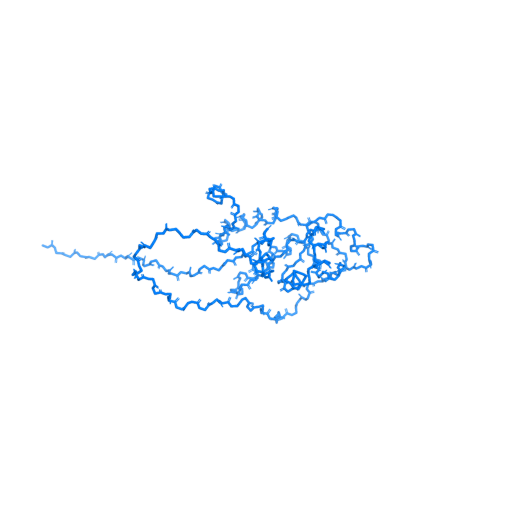11.535 -6.492 5.062 1.00 93.94 80 GLY A O 1
ATOM 610 N N . ILE A 1 81 ? -10.683 -4.620 6.016 1.00 96.44 81 ILE A N 1
ATOM 611 C CA . ILE A 1 81 ? -9.565 -4.409 5.100 1.00 96.44 81 ILE A CA 1
ATOM 612 C C . ILE A 1 81 ? -8.265 -4.759 5.813 1.00 96.44 81 ILE A C 1
ATOM 614 O O . ILE A 1 81 ? -7.901 -4.128 6.802 1.00 96.44 81 ILE A O 1
ATOM 618 N N . ARG A 1 82 ? -7.537 -5.727 5.252 1.00 96.31 82 ARG A N 1
ATOM 619 C CA . ARG A 1 82 ? -6.228 -6.156 5.740 1.00 96.31 82 ARG A CA 1
ATOM 620 C C . ARG A 1 82 ? -5.160 -5.153 5.315 1.00 96.31 82 ARG A C 1
ATOM 622 O O . ARG A 1 82 ? -4.850 -5.042 4.125 1.00 96.31 82 ARG A O 1
ATOM 629 N N . LEU A 1 83 ? -4.563 -4.478 6.287 1.00 96.62 83 LEU A N 1
ATOM 630 C CA . LEU A 1 83 ? -3.419 -3.591 6.102 1.00 96.62 83 LEU A CA 1
ATOM 631 C C . LEU A 1 83 ? -2.173 -4.212 6.716 1.00 96.62 83 LEU A C 1
ATOM 633 O O . LEU A 1 83 ? -2.232 -4.803 7.784 1.00 96.62 83 LEU A O 1
ATOM 637 N N . HIS A 1 84 ? -1.043 -4.066 6.046 1.00 96.69 84 HIS A N 1
ATOM 638 C CA . HIS A 1 84 ? 0.258 -4.500 6.521 1.00 96.69 84 HIS A CA 1
ATOM 639 C C . HIS A 1 84 ? 0.874 -3.354 7.325 1.00 96.69 84 HIS A C 1
ATOM 641 O O . HIS A 1 84 ? 0.901 -2.209 6.865 1.00 96.69 84 HIS A O 1
ATOM 647 N N . ALA A 1 85 ? 1.346 -3.662 8.528 1.00 95.88 85 ALA A N 1
ATOM 648 C CA . ALA A 1 85 ? 2.065 -2.735 9.383 1.00 95.88 85 ALA A CA 1
ATOM 649 C C . ALA A 1 85 ?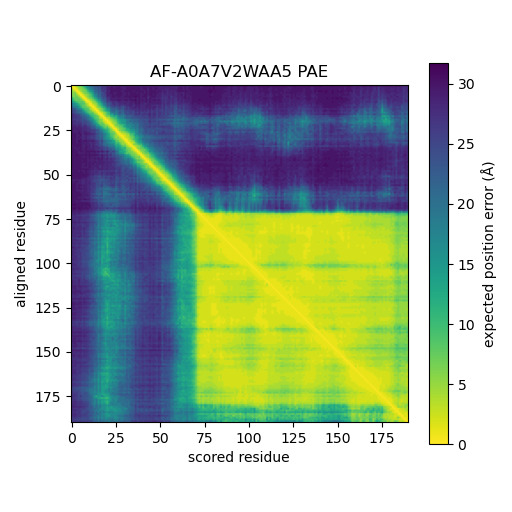 3.525 -2.683 8.917 1.00 95.88 85 ALA A C 1
ATOM 651 O O . ALA A 1 85 ? 4.359 -3.474 9.348 1.00 95.88 85 ALA A O 1
ATOM 652 N N . VAL A 1 86 ? 3.796 -1.784 7.974 1.00 95.69 86 VAL A N 1
ATOM 653 C CA . VAL A 1 86 ? 5.096 -1.626 7.311 1.00 95.69 86 VAL A CA 1
ATOM 654 C C . VAL A 1 86 ? 5.521 -0.168 7.308 1.00 95.69 86 VAL A C 1
ATOM 656 O O . VAL A 1 86 ? 4.671 0.724 7.326 1.00 95.69 86 VAL A O 1
ATOM 659 N N . THR A 1 87 ? 6.829 0.053 7.271 1.00 94.94 87 THR A N 1
ATOM 660 C CA . THR A 1 87 ? 7.451 1.353 6.992 1.00 94.94 87 THR A CA 1
ATOM 661 C C . THR A 1 87 ? 7.758 1.507 5.504 1.00 94.94 87 THR A C 1
ATOM 663 O O . THR A 1 87 ? 7.721 0.536 4.740 1.00 94.94 87 THR A O 1
ATOM 666 N N . THR A 1 88 ? 8.107 2.716 5.071 1.00 92.38 88 THR A N 1
ATOM 667 C CA . THR A 1 88 ? 8.549 2.975 3.694 1.00 92.38 88 THR A CA 1
ATOM 668 C C . THR A 1 88 ? 9.751 2.098 3.317 1.00 92.38 88 THR A C 1
ATOM 670 O O . THR A 1 88 ? 9.782 1.523 2.227 1.00 92.38 88 THR A O 1
ATOM 673 N N . ALA A 1 89 ? 10.701 1.903 4.238 1.00 92.00 89 ALA A N 1
ATOM 674 C CA . ALA A 1 89 ? 11.852 1.025 4.025 1.00 92.00 89 ALA A CA 1
ATOM 675 C C . ALA A 1 89 ? 11.436 -0.445 3.832 1.00 92.00 89 ALA A C 1
ATOM 677 O O . ALA A 1 89 ? 11.922 -1.113 2.915 1.00 92.00 89 ALA A O 1
ATOM 678 N N . ASP A 1 90 ? 10.488 -0.936 4.637 1.00 94.69 90 ASP A N 1
ATOM 679 C CA . ASP A 1 90 ? 9.960 -2.300 4.505 1.00 94.69 90 ASP A CA 1
ATOM 680 C C . ASP A 1 90 ? 9.257 -2.509 3.160 1.00 94.69 90 ASP A C 1
ATOM 682 O O . ASP A 1 90 ? 9.410 -3.564 2.537 1.00 94.69 90 ASP A O 1
ATOM 686 N N . VAL A 1 91 ? 8.504 -1.502 2.697 1.00 94.44 91 VAL A N 1
ATOM 687 C CA . VAL A 1 91 ? 7.833 -1.522 1.390 1.00 94.44 91 VAL A CA 1
ATOM 688 C C . VAL A 1 91 ? 8.857 -1.664 0.268 1.00 94.44 91 VAL A C 1
ATOM 690 O O . VAL A 1 91 ? 8.704 -2.550 -0.575 1.00 94.44 91 VAL A O 1
ATOM 693 N N . LEU A 1 92 ? 9.911 -0.843 0.261 1.00 93.62 92 LEU A N 1
ATOM 694 C CA . LEU A 1 92 ? 10.954 -0.901 -0.769 1.00 93.62 92 LEU A CA 1
ATOM 695 C C . LEU A 1 92 ? 11.684 -2.250 -0.754 1.00 93.62 92 LEU A C 1
ATOM 697 O O . LEU A 1 92 ? 11.779 -2.904 -1.794 1.00 93.62 92 LEU A O 1
ATOM 701 N N . ALA A 1 93 ? 12.084 -2.729 0.426 1.00 93.56 93 ALA A N 1
ATOM 702 C CA . ALA A 1 93 ? 12.734 -4.031 0.569 1.00 93.56 93 ALA A CA 1
ATOM 703 C C . ALA A 1 93 ? 11.828 -5.185 0.098 1.00 93.56 93 ALA A C 1
ATOM 705 O O . ALA A 1 93 ? 12.288 -6.146 -0.526 1.00 93.56 93 ALA A O 1
ATOM 706 N N . GLN A 1 94 ? 10.522 -5.109 0.371 1.00 94.19 94 GLN A N 1
ATOM 707 C CA . GLN A 1 94 ? 9.560 -6.100 -0.106 1.00 94.19 94 GLN A CA 1
ATOM 708 C C . GLN A 1 94 ? 9.377 -6.037 -1.627 1.00 94.19 94 GLN A C 1
ATOM 710 O O . GLN A 1 94 ? 9.226 -7.080 -2.266 1.00 94.19 94 GLN A O 1
ATOM 715 N N . ILE A 1 95 ? 9.418 -4.846 -2.221 1.00 93.50 95 ILE A N 1
ATOM 716 C CA . ILE A 1 95 ? 9.359 -4.682 -3.676 1.00 93.50 95 ILE A CA 1
ATOM 717 C C . ILE A 1 95 ? 10.584 -5.305 -4.341 1.00 93.50 95 ILE A C 1
ATOM 719 O O . ILE A 1 95 ? 10.422 -6.033 -5.320 1.00 93.50 95 ILE A O 1
ATOM 723 N N . GLU A 1 96 ? 11.783 -5.114 -3.795 1.00 93.56 96 GLU A N 1
ATOM 724 C CA . GLU A 1 96 ? 12.984 -5.78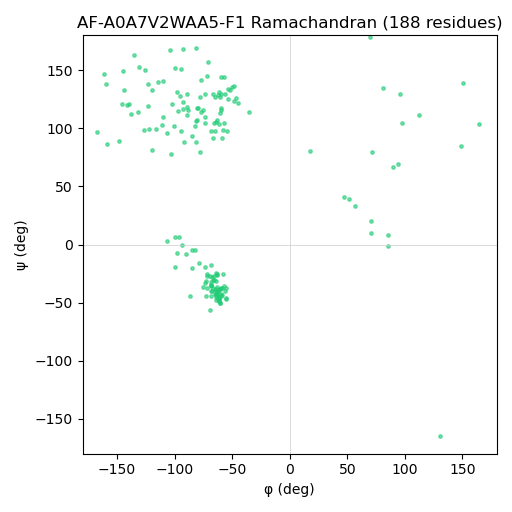4 -4.306 1.00 93.56 96 GLU A CA 1
ATOM 725 C C . GLU A 1 96 ? 12.850 -7.311 -4.246 1.00 93.56 96 GLU A C 1
ATOM 727 O O . GLU A 1 96 ? 13.128 -7.995 -5.235 1.00 93.56 96 GLU A O 1
ATOM 732 N N . ARG A 1 97 ? 12.314 -7.856 -3.142 1.00 93.50 97 ARG A N 1
ATOM 733 C CA . ARG A 1 97 ? 11.992 -9.292 -3.043 1.00 93.50 97 ARG A CA 1
ATOM 734 C C . ARG A 1 97 ? 11.001 -9.735 -4.121 1.00 93.50 97 ARG A C 1
ATOM 736 O O . ARG A 1 97 ? 11.195 -10.779 -4.743 1.00 93.50 97 ARG A O 1
ATOM 743 N N . PHE A 1 98 ? 9.958 -8.948 -4.382 1.00 94.12 98 PHE A N 1
ATOM 744 C CA . PHE A 1 98 ? 8.976 -9.242 -5.431 1.00 94.12 98 PHE A CA 1
ATOM 745 C C . PHE A 1 98 ? 9.577 -9.209 -6.838 1.00 94.12 98 PHE A C 1
ATOM 747 O O . PHE A 1 98 ? 9.224 -10.051 -7.670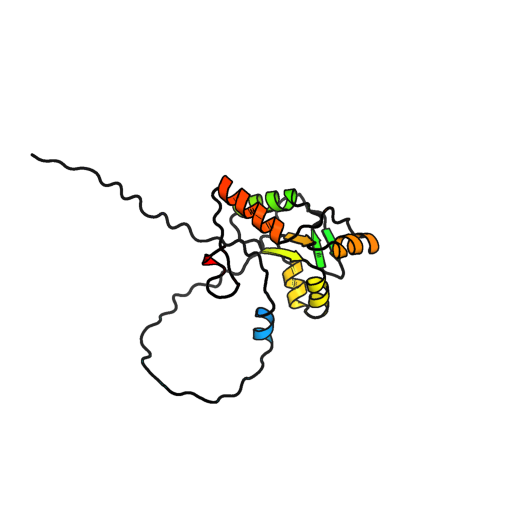 1.00 94.12 98 PHE A O 1
ATOM 754 N N . ILE A 1 99 ? 10.483 -8.267 -7.105 1.00 92.00 99 ILE A N 1
ATOM 755 C CA . ILE A 1 99 ? 11.208 -8.174 -8.375 1.00 92.00 99 ILE A CA 1
ATOM 756 C C . ILE A 1 99 ? 12.097 -9.410 -8.551 1.00 92.00 99 ILE A C 1
ATOM 758 O O . ILE A 1 99 ? 12.024 -10.060 -9.598 1.00 92.00 99 ILE A O 1
ATOM 762 N N . ALA A 1 100 ? 12.859 -9.782 -7.517 1.00 91.44 100 ALA A N 1
ATOM 763 C CA . ALA A 1 100 ? 13.737 -10.952 -7.524 1.00 91.44 100 ALA A CA 1
ATOM 764 C C . ALA A 1 100 ? 12.967 -12.271 -7.714 1.00 91.44 100 ALA A C 1
ATOM 766 O O . ALA A 1 100 ? 13.395 -13.133 -8.482 1.00 91.44 100 ALA A O 1
ATOM 767 N N . ALA A 1 101 ? 11.793 -12.411 -7.087 1.00 92.94 101 ALA A N 1
ATOM 768 C CA . ALA A 1 101 ? 10.918 -13.573 -7.262 1.00 92.94 101 ALA A CA 1
ATOM 769 C C . ALA A 1 101 ? 10.405 -13.723 -8.706 1.00 92.94 101 ALA A C 1
ATOM 771 O O . ALA A 1 101 ? 10.064 -14.819 -9.154 1.00 92.94 101 ALA A O 1
ATOM 772 N N . GLY A 1 102 ? 10.327 -12.621 -9.459 1.00 90.69 102 GLY A N 1
ATOM 773 C CA . GLY A 1 102 ? 9.953 -12.641 -10.867 1.00 90.69 102 GLY A CA 1
ATOM 774 C C . GLY A 1 102 ? 8.481 -12.979 -11.138 1.00 90.69 102 GLY A C 1
ATOM 775 O O . GLY A 1 102 ? 8.098 -13.190 -12.290 1.00 90.69 102 GLY A O 1
ATOM 776 N N . THR A 1 103 ? 7.624 -13.021 -10.126 1.00 88.50 103 THR A N 1
ATOM 777 C CA . THR A 1 103 ? 6.176 -13.174 -10.303 1.00 88.50 103 THR A CA 1
ATOM 778 C C . THR A 1 103 ? 5.468 -11.821 -10.194 1.00 88.50 103 THR A C 1
ATOM 780 O O . THR A 1 103 ? 5.967 -10.911 -9.532 1.00 88.50 103 THR A O 1
ATOM 783 N N . PRO A 1 104 ? 4.314 -11.627 -10.859 1.00 90.88 104 PRO A N 1
ATOM 784 C CA . PRO A 1 104 ? 3.545 -10.397 -10.705 1.00 90.88 104 PRO A CA 1
ATOM 785 C C . PRO A 1 104 ? 2.978 -10.274 -9.287 1.00 90.88 104 PRO A C 1
ATOM 787 O O . PRO A 1 104 ? 2.287 -11.181 -8.821 1.00 90.88 104 PRO A O 1
ATOM 790 N N . HIS A 1 105 ? 3.202 -9.127 -8.647 1.00 93.94 105 HIS A N 1
ATOM 791 C CA . HIS A 1 105 ? 2.656 -8.795 -7.332 1.00 93.94 105 HIS A CA 1
ATOM 792 C C . HIS A 1 105 ? 1.853 -7.495 -7.413 1.00 93.94 105 HIS A C 1
ATOM 794 O O . HIS A 1 105 ? 2.252 -6.542 -8.084 1.00 93.94 105 HIS A O 1
ATOM 800 N N . GLN A 1 106 ? 0.695 -7.470 -6.751 1.00 94.50 106 GLN A N 1
ATOM 801 C CA . GLN A 1 106 ? -0.143 -6.277 -6.651 1.00 94.50 106 GLN A CA 1
ATOM 802 C C . GLN A 1 106 ? 0.115 -5.579 -5.319 1.00 94.50 106 GLN A C 1
ATOM 804 O O . GLN A 1 106 ? 0.068 -6.226 -4.272 1.00 94.50 106 GLN A O 1
ATOM 809 N N . ILE A 1 107 ? 0.330 -4.265 -5.380 1.00 94.75 107 ILE A N 1
ATOM 810 C CA . ILE A 1 107 ? 0.543 -3.403 -4.218 1.00 94.75 107 ILE A CA 1
ATOM 811 C C . ILE A 1 107 ? -0.558 -2.344 -4.184 1.00 94.75 107 ILE A C 1
ATOM 813 O O . ILE A 1 107 ? -0.865 -1.733 -5.212 1.00 94.75 107 ILE A O 1
ATOM 817 N N . CYS A 1 108 ? -1.160 -2.144 -3.014 1.00 95.06 108 CYS A N 1
ATOM 818 C CA . CYS A 1 108 ? -2.271 -1.221 -2.808 1.00 95.06 108 CYS A CA 1
ATOM 819 C C . CYS A 1 108 ? -1.935 -0.184 -1.727 1.00 95.06 108 CYS A C 1
ATOM 821 O O . CYS A 1 108 ? -1.748 -0.525 -0.562 1.00 95.06 108 CYS A O 1
ATOM 823 N N . THR A 1 109 ? -1.935 1.092 -2.104 1.00 94.56 109 THR A N 1
ATOM 824 C CA . THR A 1 109 ? -1.955 2.232 -1.176 1.00 94.56 109 THR A CA 1
ATOM 825 C C . THR A 1 109 ? -3.405 2.452 -0.749 1.00 94.56 109 THR A C 1
ATOM 827 O O . THR A 1 109 ? -4.217 2.945 -1.537 1.00 94.56 109 THR A O 1
ATOM 830 N N . VAL A 1 110 ? -3.775 2.007 0.448 1.00 95.44 110 VAL A N 1
ATOM 831 C CA . VAL A 1 110 ? -5.158 2.098 0.925 1.00 95.44 110 VAL A CA 1
ATOM 832 C C . VAL A 1 110 ? -5.337 3.427 1.632 1.00 95.44 110 VAL A C 1
ATOM 834 O O . VAL A 1 110 ? -4.703 3.672 2.649 1.00 95.44 110 VAL A O 1
ATOM 837 N N . ASN A 1 111 ? -6.223 4.267 1.117 1.00 93.81 111 ASN A N 1
ATOM 838 C CA . ASN A 1 111 ? -6.637 5.511 1.752 1.00 93.81 111 ASN A CA 1
ATOM 839 C C . ASN A 1 111 ? -8.038 5.357 2.393 1.00 93.81 111 ASN A C 1
ATOM 841 O O . ASN A 1 111 ? -8.737 4.370 2.136 1.00 93.81 111 ASN A O 1
ATOM 845 N N . PRO A 1 112 ? -8.492 6.299 3.243 1.00 93.00 112 PRO A N 1
ATOM 846 C CA . PRO A 1 112 ? -9.803 6.194 3.894 1.00 93.00 112 PRO A CA 1
ATOM 847 C C . PRO A 1 112 ? -10.988 6.061 2.922 1.00 93.00 112 PRO A C 1
ATOM 849 O O . PRO A 1 112 ? -11.929 5.317 3.192 1.00 93.00 112 PRO A O 1
ATOM 852 N N . GLU A 1 113 ? -10.942 6.725 1.764 1.00 93.38 113 GLU A N 1
ATOM 853 C CA . GLU A 1 113 ? -11.984 6.606 0.732 1.00 93.38 113 GLU A CA 1
ATOM 854 C C . GLU A 1 113 ? -12.081 5.185 0.149 1.00 93.38 113 GLU A C 1
ATOM 856 O O . GLU A 1 113 ? -13.186 4.742 -0.172 1.00 93.38 113 GLU A O 1
ATOM 861 N N . PHE A 1 114 ? -10.976 4.430 0.071 1.00 94.31 114 PHE A N 1
ATOM 862 C CA . PHE A 1 114 ? -11.010 3.021 -0.332 1.00 94.31 114 PHE A CA 1
ATOM 863 C C . PHE A 1 114 ? -11.705 2.160 0.714 1.00 94.31 114 PHE A C 1
ATOM 865 O O . PHE A 1 114 ? -12.484 1.287 0.340 1.00 94.31 114 PHE A O 1
ATOM 872 N N . VAL A 1 115 ? -11.475 2.423 2.004 1.00 94.50 115 VAL A N 1
ATOM 873 C CA . VAL A 1 115 ? -12.155 1.697 3.088 1.00 94.50 115 VAL A CA 1
ATOM 874 C C . VAL A 1 115 ? -13.662 1.922 3.009 1.00 94.50 115 VAL A C 1
ATOM 876 O O . VAL A 1 115 ? -14.420 0.954 3.045 1.00 94.50 115 VAL A O 1
ATOM 879 N N . VAL A 1 116 ? -14.100 3.171 2.816 1.00 95.19 116 VAL A N 1
ATOM 880 C CA . VAL A 1 116 ? -15.524 3.514 2.648 1.00 95.19 116 VAL A CA 1
ATOM 881 C C . VAL A 1 116 ? -16.113 2.855 1.399 1.00 95.19 116 VAL A C 1
ATOM 883 O O . VAL A 1 116 ? -17.194 2.268 1.463 1.00 95.19 116 VAL A O 1
ATOM 886 N N . ALA A 1 117 ? -15.412 2.910 0.263 1.00 95.31 117 ALA A N 1
ATOM 887 C CA . ALA A 1 117 ? -15.867 2.276 -0.974 1.00 95.31 117 ALA A CA 1
ATOM 888 C C . ALA A 1 117 ? -15.990 0.750 -0.825 1.00 95.31 117 ALA A C 1
ATOM 890 O O . ALA A 1 117 ? -16.971 0.160 -1.276 1.00 95.31 117 ALA A O 1
ATOM 891 N N . ALA A 1 118 ? -15.040 0.120 -0.137 1.00 96.25 118 ALA A N 1
ATOM 892 C CA . ALA A 1 118 ? -15.017 -1.318 0.097 1.00 96.25 118 ALA A CA 1
ATOM 893 C C . ALA A 1 118 ? -16.139 -1.818 1.026 1.00 96.25 118 ALA A C 1
ATOM 895 O O . ALA A 1 118 ? -16.460 -3.004 0.992 1.00 96.25 118 ALA A O 1
ATOM 896 N N . GLN A 1 119 ? -16.778 -0.936 1.807 1.00 96.75 119 GLN A N 1
ATOM 897 C CA . GLN A 1 119 ? -17.993 -1.298 2.552 1.00 96.75 119 GLN A CA 1
ATOM 898 C C . GLN A 1 119 ? -19.198 -1.523 1.631 1.00 96.75 119 GLN A C 1
ATOM 900 O O . GLN A 1 119 ? -20.105 -2.274 1.974 1.00 96.75 119 GLN A O 1
ATOM 905 N N . ARG A 1 120 ? -19.221 -0.874 0.459 1.00 96.44 120 ARG A N 1
ATOM 906 C CA . ARG A 1 120 ? -20.323 -0.969 -0.514 1.00 96.44 120 ARG A CA 1
ATOM 907 C C . ARG A 1 120 ? -20.027 -1.936 -1.659 1.00 96.44 120 ARG A C 1
ATOM 909 O O . ARG A 1 120 ? -20.950 -2.371 -2.337 1.00 96.44 120 ARG A O 1
ATOM 916 N N . ASP A 1 121 ? -18.756 -2.263 -1.881 1.00 96.44 121 ASP A N 1
ATOM 917 C CA . ASP A 1 121 ? -18.298 -3.133 -2.963 1.00 96.44 121 ASP A CA 1
ATOM 918 C C . ASP A 1 121 ? -17.428 -4.275 -2.411 1.00 96.44 121 ASP A C 1
ATOM 920 O O . ASP A 1 121 ? -16.227 -4.128 -2.157 1.00 96.44 121 ASP A O 1
ATOM 924 N N . LEU A 1 122 ? -18.052 -5.445 -2.244 1.00 94.12 122 LEU A N 1
ATOM 925 C CA . LEU A 1 122 ? -17.385 -6.647 -1.738 1.00 94.12 122 LEU A CA 1
ATOM 926 C C . LEU A 1 122 ? -16.307 -7.171 -2.694 1.00 94.12 122 LEU A C 1
ATOM 928 O O . LEU A 1 122 ? -15.316 -7.746 -2.239 1.00 94.12 122 LEU A O 1
ATOM 932 N N . VAL A 1 123 ? -16.468 -6.970 -4.005 1.00 96.31 123 VAL A N 1
ATOM 933 C CA . VAL A 1 123 ? -15.465 -7.386 -4.993 1.00 96.31 123 VAL A CA 1
ATOM 934 C C . VAL A 1 123 ? -14.220 -6.522 -4.834 1.00 96.31 123 VAL A C 1
ATOM 936 O O . VAL A 1 123 ? -13.105 -7.046 -4.775 1.00 96.31 123 VAL A O 1
ATOM 939 N N . PHE A 1 124 ? -14.396 -5.211 -4.680 1.00 95.50 124 PHE A N 1
ATOM 940 C CA . PHE A 1 124 ? -13.296 -4.289 -4.418 1.00 95.50 124 PHE A CA 1
ATOM 941 C C . PHE A 1 124 ? -12.574 -4.611 -3.103 1.00 95.50 124 PHE A C 1
ATOM 943 O O . PHE A 1 124 ? -11.343 -4.705 -3.086 1.00 95.50 124 PHE A O 1
ATOM 950 N N . ARG A 1 125 ? -13.321 -4.897 -2.029 1.00 95.81 125 ARG A N 1
ATOM 951 C CA . ARG A 1 125 ? -12.755 -5.365 -0.752 1.00 95.81 125 ARG A CA 1
ATOM 952 C C . ARG A 1 125 ? -11.887 -6.613 -0.925 1.00 95.81 125 ARG A C 1
ATOM 954 O O . ARG A 1 125 ? -10.766 -6.666 -0.420 1.00 95.81 125 ARG A O 1
ATOM 961 N N . GLN A 1 126 ? -12.372 -7.609 -1.668 1.00 95.75 126 GLN A N 1
ATOM 962 C CA . GLN A 1 126 ? -11.612 -8.833 -1.939 1.00 95.75 126 GLN A CA 1
ATOM 963 C C . GLN A 1 126 ? -10.339 -8.566 -2.747 1.00 95.75 126 GLN A C 1
ATOM 965 O O . GLN A 1 126 ? -9.316 -9.197 -2.481 1.00 95.75 126 GLN A O 1
ATOM 970 N N . ILE A 1 127 ? -10.378 -7.644 -3.714 1.00 95.44 127 ILE A N 1
ATOM 971 C CA . ILE A 1 127 ? -9.196 -7.251 -4.496 1.00 95.44 127 ILE A CA 1
ATOM 972 C C . ILE A 1 127 ? -8.126 -6.650 -3.581 1.00 95.44 127 ILE A C 1
ATOM 974 O O . ILE A 1 127 ? -6.968 -7.053 -3.675 1.00 95.44 127 ILE A O 1
ATOM 978 N N . ILE A 1 128 ? -8.503 -5.735 -2.681 1.00 94.31 128 ILE A N 1
ATOM 979 C CA . ILE A 1 128 ? -7.561 -5.134 -1.726 1.00 94.31 128 ILE A CA 1
ATOM 980 C C . ILE A 1 128 ? -6.965 -6.215 -0.818 1.00 94.31 128 ILE A C 1
ATOM 982 O O . ILE A 1 128 ? -5.746 -6.318 -0.706 1.00 94.31 128 ILE A O 1
ATOM 986 N N . ASN A 1 129 ? -7.802 -7.074 -0.234 1.00 95.50 129 ASN A N 1
ATOM 987 C CA . ASN A 1 129 ? -7.342 -8.089 0.717 1.00 95.50 129 ASN A CA 1
ATOM 988 C C . ASN A 1 129 ? -6.429 -9.153 0.083 1.00 95.50 129 ASN A C 1
ATOM 990 O O . ASN A 1 129 ? -5.570 -9.710 0.773 1.00 95.50 129 ASN A O 1
ATOM 994 N N . ARG A 1 130 ? -6.579 -9.409 -1.223 1.00 94.94 130 ARG A N 1
ATOM 995 C CA . ARG A 1 130 ? -5.723 -10.318 -2.006 1.00 94.94 130 ARG A CA 1
ATOM 996 C C . ARG A 1 130 ? -4.444 -9.671 -2.537 1.00 94.94 130 ARG A C 1
ATOM 998 O O . ARG A 1 130 ? -3.637 -10.376 -3.143 1.00 94.94 130 ARG A O 1
ATOM 1005 N N . ALA A 1 131 ? -4.249 -8.367 -2.346 1.00 94.38 131 ALA A N 1
ATOM 1006 C CA . ALA A 1 131 ? -2.998 -7.722 -2.717 1.00 94.38 131 ALA A CA 1
ATOM 1007 C C . ALA A 1 131 ? -1.825 -8.361 -1.955 1.00 94.38 131 ALA A C 1
ATOM 1009 O O . ALA A 1 131 ? -1.956 -8.750 -0.792 1.00 94.38 131 ALA A O 1
ATOM 1010 N N . ALA A 1 132 ? -0.677 -8.464 -2.624 1.00 94.62 132 ALA A N 1
ATOM 1011 C CA . ALA A 1 132 ? 0.542 -8.995 -2.020 1.00 94.62 132 ALA A CA 1
ATOM 1012 C C . ALA A 1 132 ? 1.060 -8.063 -0.917 1.00 94.62 132 ALA A C 1
ATOM 1014 O O . ALA A 1 132 ? 1.635 -8.523 0.061 1.00 94.62 132 ALA A O 1
ATOM 1015 N N . LEU A 1 133 ? 0.816 -6.760 -1.071 1.00 95.25 133 LEU A N 1
ATOM 1016 C CA . LEU A 1 133 ? 1.101 -5.751 -0.065 1.00 95.25 133 LEU A CA 1
ATOM 1017 C C . LEU A 1 133 ? 0.010 -4.677 -0.108 1.00 95.25 133 LEU A C 1
ATOM 1019 O O . LEU A 1 133 ? -0.364 -4.196 -1.176 1.00 95.25 133 LEU A O 1
ATOM 1023 N N . ALA A 1 134 ? -0.512 -4.307 1.052 1.00 96.25 134 ALA A N 1
ATOM 1024 C CA . ALA A 1 134 ? -1.510 -3.255 1.204 1.00 96.25 134 ALA A CA 1
ATOM 1025 C C . ALA A 1 134 ? -1.167 -2.444 2.447 1.00 96.25 134 ALA A C 1
ATOM 1027 O O . ALA A 1 134 ? -1.094 -3.031 3.519 1.00 96.25 134 ALA A O 1
ATOM 1028 N N . PHE A 1 135 ? -0.932 -1.144 2.318 1.00 95.56 135 PHE A N 1
ATOM 1029 C CA . PHE A 1 135 ? -0.471 -0.296 3.422 1.00 95.56 135 PHE A CA 1
ATOM 1030 C C . PHE A 1 135 ? -1.239 1.024 3.466 1.00 95.56 135 PHE A C 1
ATOM 1032 O O . PHE A 1 135 ? -1.922 1.390 2.507 1.00 95.56 135 PHE A O 1
ATOM 1039 N N . ALA A 1 136 ? -1.165 1.711 4.604 1.00 94.94 136 ALA A N 1
ATOM 1040 C CA . ALA A 1 136 ? -1.974 2.891 4.869 1.00 94.94 136 ALA A CA 1
ATOM 1041 C C . ALA A 1 136 ? -1.419 4.168 4.224 1.00 94.94 136 ALA A C 1
ATOM 1043 O O . ALA A 1 136 ? -0.372 4.683 4.617 1.00 94.94 136 ALA A O 1
ATOM 1044 N N . ASP A 1 137 ? -2.217 4.733 3.322 1.00 93.75 137 ASP A N 1
ATOM 1045 C CA . ASP A 1 137 ? -2.060 6.063 2.738 1.00 93.75 137 ASP A CA 1
ATOM 1046 C C . ASP A 1 137 ? -3.064 7.030 3.387 1.00 93.75 137 ASP A C 1
ATOM 1048 O O . ASP A 1 137 ? -4.151 7.318 2.882 1.00 93.75 137 ASP A O 1
ATOM 1052 N N . GLY A 1 138 ? -2.732 7.473 4.599 1.00 88.75 138 GLY A N 1
ATOM 1053 C CA . GLY A 1 138 ? -3.498 8.485 5.322 1.00 88.75 138 GLY A CA 1
ATOM 1054 C C . GLY A 1 138 ? -3.411 8.340 6.837 1.00 88.75 138 GLY A C 1
ATOM 1055 O O . GLY A 1 138 ? -3.507 7.245 7.386 1.00 88.75 138 GLY A O 1
ATOM 1056 N N . THR A 1 139 ? -3.293 9.467 7.544 1.00 90.75 139 THR A N 1
ATOM 1057 C CA . THR A 1 139 ? -3.214 9.489 9.018 1.00 90.75 139 THR A CA 1
ATOM 1058 C C . THR A 1 139 ? -4.476 8.947 9.694 1.00 90.75 139 THR A C 1
ATOM 1060 O O . THR A 1 139 ? -4.400 8.435 10.810 1.00 90.75 139 THR A O 1
ATOM 1063 N N . GLY A 1 140 ? -5.630 9.018 9.021 1.00 92.75 140 GLY A N 1
ATOM 1064 C CA . GLY A 1 140 ? -6.893 8.475 9.522 1.00 92.75 140 GLY A CA 1
ATOM 1065 C C . GLY A 1 140 ? -6.835 6.970 9.785 1.00 92.75 140 GLY A C 1
ATOM 1066 O O . GLY A 1 140 ? -7.355 6.518 10.799 1.00 92.75 140 GLY A O 1
ATOM 1067 N N . LEU A 1 141 ? -6.135 6.204 8.942 1.00 94.19 141 LEU A N 1
ATOM 1068 C CA . LEU A 1 141 ? -6.003 4.754 9.115 1.00 94.19 141 LEU A CA 1
ATOM 1069 C C . LEU A 1 141 ? -5.092 4.398 10.293 1.00 94.19 141 LEU A C 1
ATOM 1071 O O . LEU A 1 141 ? -5.405 3.494 11.059 1.00 94.19 141 LEU A O 1
ATOM 1075 N N . LEU A 1 142 ? -4.016 5.162 10.503 1.00 95.19 142 LEU A N 1
ATOM 1076 C CA . LEU A 1 142 ? -3.132 4.998 11.665 1.00 95.19 142 LEU A CA 1
ATOM 1077 C C . LEU A 1 142 ? -3.864 5.267 12.985 1.00 95.19 142 LEU A C 1
ATOM 1079 O O . LEU A 1 142 ? -3.565 4.645 14.005 1.00 95.19 142 LEU A O 1
ATOM 1083 N N . LYS A 1 143 ? -4.786 6.237 12.990 1.00 94.81 143 LYS A N 1
ATOM 1084 C CA . LYS A 1 143 ? -5.635 6.527 14.153 1.00 94.81 143 LYS A CA 1
ATOM 1085 C C . LYS A 1 143 ? -6.690 5.440 14.343 1.00 94.81 143 LYS A C 1
ATOM 1087 O O . LYS A 1 143 ? -6.853 4.968 15.460 1.00 94.81 143 LYS A O 1
ATOM 1092 N N . ALA A 1 144 ? -7.340 5.009 13.263 1.00 94.38 144 ALA A N 1
ATOM 1093 C CA . ALA A 1 144 ? -8.347 3.953 13.301 1.00 94.38 144 ALA A CA 1
ATOM 1094 C C . ALA A 1 144 ? -7.778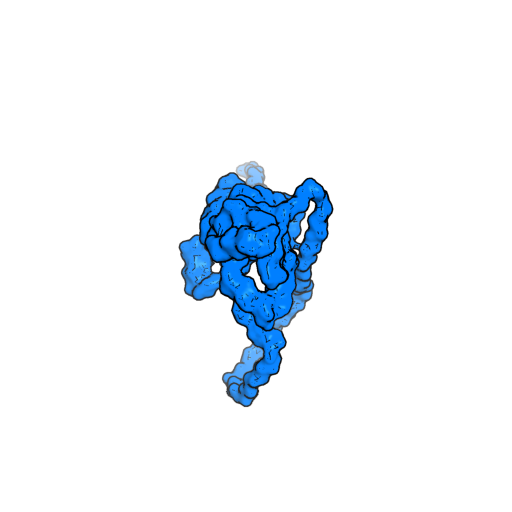 2.633 13.839 1.00 94.38 144 ALA A C 1
ATOM 1096 O O . ALA A 1 144 ? -8.388 2.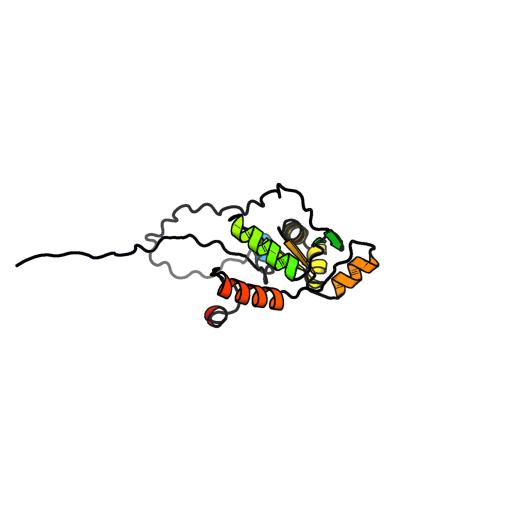050 14.725 1.00 94.38 144 ALA A O 1
ATOM 1097 N N . ALA A 1 145 ? -6.587 2.215 13.393 1.00 95.19 145 ALA A N 1
ATOM 1098 C CA . ALA A 1 145 ? -5.924 1.022 13.926 1.00 95.19 145 ALA A CA 1
ATOM 1099 C C . ALA A 1 145 ? -5.747 1.104 15.452 1.00 95.19 145 ALA A C 1
ATOM 1101 O O . ALA A 1 145 ? -6.117 0.189 16.179 1.00 95.19 145 ALA A O 1
ATOM 1102 N N . ARG A 1 146 ? -5.275 2.251 15.958 1.00 94.31 146 ARG A N 1
ATOM 1103 C CA . ARG A 1 146 ? -5.123 2.476 17.403 1.00 94.31 146 ARG A CA 1
ATOM 1104 C C . ARG A 1 146 ? -6.454 2.464 18.150 1.00 94.31 146 ARG A C 1
ATOM 1106 O O . ARG A 1 146 ? -6.536 1.889 19.226 1.00 94.31 146 ARG A O 1
ATOM 1113 N N . TRP A 1 147 ? -7.483 3.103 17.600 1.00 95.00 147 TRP A N 1
ATOM 1114 C CA . TRP A 1 147 ? -8.806 3.174 18.228 1.00 95.00 147 TRP A CA 1
ATOM 1115 C C . TRP A 1 147 ? -9.524 1.828 18.270 1.00 95.00 147 TRP A C 1
ATOM 1117 O O . TRP A 1 147 ? -10.269 1.573 19.209 1.00 95.00 147 TRP A O 1
ATOM 1127 N N . LEU A 1 148 ? -9.290 0.972 17.277 1.00 94.06 148 LEU A N 1
ATOM 1128 C CA . LEU A 1 148 ? -9.859 -0.373 17.212 1.00 94.06 148 LEU A CA 1
ATOM 1129 C C . LEU A 1 148 ? -9.067 -1.400 18.039 1.00 94.06 148 LEU A C 1
ATOM 1131 O O . LEU A 1 148 ? -9.498 -2.541 18.143 1.00 94.06 148 LEU A O 1
ATOM 1135 N N . GLY A 1 149 ? -7.933 -1.010 18.637 1.00 94.31 149 GLY A N 1
ATOM 1136 C CA . GLY A 1 149 ? -7.052 -1.937 19.356 1.00 94.31 149 GLY A CA 1
ATOM 1137 C C . GLY A 1 149 ? -6.304 -2.908 18.436 1.00 94.31 149 GLY A C 1
ATOM 1138 O O . GLY A 1 149 ? -5.838 -3.949 18.887 1.00 94.31 149 GLY A O 1
ATOM 1139 N N . GLU A 1 150 ? -6.197 -2.571 17.153 1.00 95.56 150 GLU A N 1
ATOM 1140 C CA . GLU A 1 150 ? -5.511 -3.359 16.132 1.00 95.56 150 GLU A CA 1
ATOM 1141 C C . GLU A 1 150 ? -3.995 -3.135 16.162 1.00 95.56 150 GLU A C 1
ATOM 1143 O O . GLU A 1 150 ? -3.491 -2.197 16.792 1.00 95.56 150 GLU A O 1
ATOM 1148 N N . THR A 1 151 ? -3.257 -3.969 15.418 1.00 94.25 151 THR A N 1
ATOM 1149 C CA . THR A 1 151 ? -1.810 -3.802 15.222 1.00 94.25 151 THR A CA 1
ATOM 1150 C C . THR A 1 151 ? -1.489 -2.354 14.822 1.00 94.25 151 THR A C 1
ATOM 1152 O O . THR A 1 151 ? -2.013 -1.864 13.814 1.00 94.25 151 THR A O 1
ATOM 1155 N N . PRO A 1 152 ? -0.618 -1.646 15.564 1.00 93.75 152 PRO A N 1
ATOM 1156 C CA . PRO A 1 152 ? -0.260 -0.279 15.225 1.00 93.75 152 PRO A CA 1
ATOM 1157 C C . PRO A 1 152 ? 0.385 -0.196 13.842 1.00 93.75 152 PRO A C 1
ATOM 1159 O O . PRO A 1 152 ? 1.371 -0.870 13.552 1.00 93.75 152 PRO A O 1
ATOM 1162 N N . LEU A 1 153 ? -0.156 0.674 12.994 1.00 95.00 153 LEU A N 1
ATOM 1163 C CA . LEU A 1 153 ? 0.461 1.014 11.718 1.00 95.00 153 LEU A CA 1
ATOM 1164 C C . LEU A 1 153 ? 1.587 2.027 11.984 1.00 95.00 153 LEU A C 1
ATOM 1166 O O . LEU A 1 153 ? 1.294 3.111 12.504 1.00 95.00 153 LEU A O 1
ATOM 1170 N N . PRO A 1 154 ? 2.855 1.690 11.682 1.00 93.94 154 PRO A N 1
ATOM 1171 C CA . PRO A 1 154 ? 4.006 2.453 12.163 1.00 93.94 154 PRO A CA 1
ATOM 1172 C C . PRO A 1 154 ? 4.154 3.803 11.454 1.00 93.94 154 PRO A C 1
ATOM 1174 O O . PRO A 1 154 ? 4.592 4.776 12.062 1.00 93.94 154 PRO A O 1
ATOM 1177 N N . GLU A 1 155 ? 3.755 3.879 10.184 1.00 93.06 155 GLU A N 1
ATOM 1178 C CA . GLU A 1 155 ? 4.016 5.022 9.317 1.00 93.06 155 GLU A CA 1
ATOM 1179 C C . GLU A 1 155 ? 2.845 5.274 8.356 1.00 93.06 155 GLU A C 1
ATOM 1181 O O . GLU A 1 155 ? 2.134 4.352 7.950 1.00 93.06 155 GLU A O 1
ATOM 1186 N N . ARG A 1 156 ? 2.634 6.546 7.994 1.00 93.88 156 ARG A N 1
ATOM 1187 C CA . ARG A 1 156 ? 1.768 6.933 6.876 1.00 93.88 156 ARG A CA 1
ATOM 1188 C C . ARG A 1 156 ? 2.620 6.951 5.615 1.00 93.88 156 ARG A C 1
ATOM 1190 O O . ARG A 1 156 ? 3.465 7.830 5.489 1.00 93.88 156 ARG A O 1
ATOM 1197 N N . ILE A 1 157 ? 2.314 6.077 4.665 1.00 92.62 157 ILE A N 1
ATOM 1198 C CA . ILE A 1 157 ? 3.087 5.950 3.430 1.00 92.62 157 ILE A CA 1
ATOM 1199 C C . ILE A 1 157 ? 2.241 6.474 2.275 1.00 92.62 157 ILE A C 1
ATOM 1201 O O . ILE A 1 157 ? 1.240 5.858 1.898 1.00 92.62 157 ILE A O 1
ATOM 1205 N N . ALA A 1 158 ? 2.620 7.625 1.720 1.00 90.69 158 ALA A N 1
ATOM 1206 C CA . ALA A 1 158 ? 1.898 8.175 0.583 1.00 90.69 158 ALA A CA 1
ATOM 1207 C C . ALA A 1 158 ? 2.266 7.431 -0.702 1.00 90.69 158 ALA A C 1
ATOM 1209 O O . ALA A 1 158 ? 3.431 7.107 -0.958 1.00 90.69 158 ALA A O 1
ATOM 1210 N N . GLY A 1 159 ? 1.276 7.215 -1.569 1.00 87.62 159 GLY A N 1
ATOM 1211 C CA . GLY A 1 159 ? 1.545 6.592 -2.860 1.00 87.62 159 GLY A CA 1
ATOM 1212 C C . GLY A 1 159 ? 2.453 7.424 -3.777 1.00 87.62 159 GLY A C 1
ATOM 1213 O O . GLY A 1 159 ? 3.075 6.845 -4.658 1.00 87.62 159 GLY A O 1
ATOM 1214 N N . VAL A 1 160 ? 2.512 8.756 -3.613 1.00 88.75 160 VAL A N 1
ATOM 1215 C CA . VAL A 1 160 ? 3.430 9.619 -4.391 1.00 88.75 160 VAL A CA 1
ATOM 1216 C C . VAL A 1 160 ? 4.865 9.340 -3.955 1.00 88.75 160 VAL A C 1
ATOM 1218 O O . VAL A 1 160 ? 5.658 8.882 -4.770 1.00 88.75 160 VAL A O 1
ATOM 1221 N N . ASP A 1 161 ? 5.131 9.481 -2.659 1.00 89.31 161 ASP A N 1
ATOM 1222 C CA . ASP A 1 161 ? 6.441 9.273 -2.033 1.00 89.31 161 ASP A CA 1
ATOM 1223 C C . ASP A 1 161 ? 6.998 7.868 -2.341 1.00 89.31 161 ASP A C 1
ATOM 1225 O O . ASP A 1 161 ? 8.187 7.687 -2.610 1.00 89.31 161 ASP A O 1
ATOM 1229 N N . THR A 1 162 ? 6.117 6.858 -2.381 1.00 90.75 162 THR A N 1
ATOM 1230 C CA . THR A 1 162 ? 6.493 5.485 -2.760 1.00 90.75 162 THR A CA 1
ATOM 1231 C C . THR A 1 162 ? 6.965 5.402 -4.213 1.00 90.75 162 THR A C 1
ATOM 1233 O O . THR A 1 162 ? 7.944 4.722 -4.506 1.00 90.75 162 THR A O 1
ATOM 1236 N N . VAL A 1 163 ? 6.267 6.062 -5.145 1.00 91.75 163 VAL A N 1
ATOM 1237 C CA . VAL A 1 163 ? 6.632 6.055 -6.572 1.00 91.75 163 VAL A CA 1
ATOM 1238 C C . VAL A 1 163 ? 7.933 6.820 -6.805 1.00 91.75 163 VAL A C 1
ATOM 1240 O O . VAL A 1 163 ? 8.765 6.345 -7.572 1.00 91.75 163 VAL A O 1
ATOM 1243 N N . GLU A 1 164 ? 8.140 7.945 -6.120 1.00 91.81 164 GLU A N 1
ATOM 1244 C CA . GLU A 1 164 ? 9.395 8.709 -6.175 1.00 91.81 164 GLU A CA 1
ATOM 1245 C C . GLU A 1 164 ? 10.579 7.878 -5.667 1.00 91.81 164 GLU A C 1
ATOM 1247 O O . GLU A 1 164 ? 11.582 7.726 -6.366 1.00 91.81 164 GLU A O 1
ATOM 1252 N N . SER A 1 165 ? 10.421 7.237 -4.507 1.00 92.06 165 SER A N 1
ATOM 1253 C CA . SER A 1 165 ? 11.448 6.351 -3.943 1.00 92.06 165 SER A CA 1
ATOM 1254 C C . SER A 1 165 ? 11.758 5.168 -4.868 1.00 92.06 165 SER A C 1
ATOM 1256 O O . SER A 1 165 ? 12.912 4.772 -5.029 1.00 92.06 165 SER A O 1
ATOM 1258 N N . LEU A 1 166 ? 10.738 4.612 -5.530 1.00 92.00 166 LEU A N 1
ATOM 1259 C CA . LEU A 1 166 ? 10.924 3.557 -6.525 1.00 92.00 166 LEU A CA 1
ATOM 1260 C C . LEU A 1 166 ? 11.619 4.048 -7.791 1.00 92.00 166 LEU A C 1
ATOM 1262 O O . LEU A 1 166 ? 12.370 3.276 -8.385 1.00 92.00 166 LEU A O 1
ATOM 1266 N N . ALA A 1 167 ? 11.382 5.286 -8.222 1.00 92.12 167 ALA A N 1
ATOM 1267 C CA . ALA A 1 167 ? 12.082 5.878 -9.356 1.00 92.12 167 ALA A CA 1
ATOM 1268 C C . ALA A 1 167 ? 13.575 6.024 -9.066 1.00 92.12 167 ALA A C 1
ATOM 1270 O O . ALA A 1 167 ? 14.392 5.596 -9.882 1.00 92.12 167 ALA A O 1
ATOM 1271 N N . GLN A 1 168 ? 13.923 6.509 -7.874 1.00 92.88 168 GLN A N 1
ATOM 1272 C CA . GLN A 1 168 ? 15.312 6.578 -7.432 1.00 92.88 168 GLN A CA 1
ATOM 1273 C C . GLN A 1 168 ? 15.957 5.186 -7.373 1.00 92.88 168 GLN A C 1
ATOM 1275 O O . GLN A 1 168 ? 16.991 4.958 -8.000 1.00 92.88 168 GLN A O 1
ATOM 1280 N N . LEU A 1 169 ? 15.300 4.221 -6.723 1.00 90.31 169 LEU A N 1
ATOM 1281 C CA . LEU A 1 169 ? 15.792 2.842 -6.653 1.00 90.31 169 LEU A CA 1
ATOM 1282 C C . LEU A 1 169 ? 15.953 2.215 -8.048 1.00 90.31 169 LEU A C 1
ATOM 1284 O O . LEU A 1 169 ? 16.892 1.464 -8.301 1.00 90.31 169 LEU A O 1
ATOM 1288 N N . SER A 1 170 ? 15.045 2.530 -8.971 1.00 91.12 170 SER A N 1
ATOM 1289 C CA . SER A 1 170 ? 15.101 2.037 -10.348 1.00 91.12 170 SER A CA 1
ATOM 1290 C C . SER A 1 170 ? 16.268 2.629 -11.131 1.00 91.12 170 SER A C 1
ATOM 1292 O O . SER A 1 170 ? 16.858 1.912 -11.934 1.00 91.12 170 SER A O 1
ATOM 1294 N N . ALA A 1 171 ? 16.625 3.891 -10.883 1.00 91.75 171 ALA A N 1
ATOM 1295 C CA . ALA A 1 171 ? 17.803 4.515 -11.479 1.00 91.75 171 ALA A CA 1
ATOM 1296 C C . ALA A 1 171 ? 19.106 3.873 -10.973 1.00 91.75 171 ALA A C 1
ATOM 1298 O O . ALA A 1 171 ? 20.029 3.663 -11.753 1.00 91.75 171 ALA A O 1
ATOM 1299 N N . GLU A 1 172 ? 19.162 3.505 -9.692 1.00 92.06 172 GLU A N 1
ATOM 1300 C CA . GLU A 1 172 ? 20.338 2.869 -9.081 1.00 92.06 172 GLU A CA 1
ATOM 1301 C C . GLU A 1 172 ? 20.500 1.391 -9.469 1.00 92.06 172 GLU A C 1
ATOM 1303 O O . GLU A 1 172 ? 21.618 0.896 -9.611 1.00 92.06 172 GLU A O 1
ATOM 1308 N N . LYS A 1 173 ? 19.386 0.662 -9.605 1.00 90.81 173 LYS A N 1
ATOM 1309 C CA . LYS A 1 173 ? 19.359 -0.798 -9.822 1.00 90.81 173 LYS A CA 1
ATOM 1310 C C . LYS A 1 173 ? 18.990 -1.210 -11.247 1.00 90.81 173 LYS A C 1
ATOM 1312 O O . LYS A 1 173 ? 18.835 -2.400 -11.515 1.00 90.81 173 LYS A O 1
ATOM 1317 N N . GLU A 1 174 ? 18.803 -0.239 -12.136 1.00 92.50 174 GLU A N 1
ATOM 1318 C CA . GLU A 1 174 ? 18.360 -0.428 -13.524 1.00 92.50 174 GLU A CA 1
ATOM 1319 C C . GLU A 1 174 ? 17.016 -1.174 -13.649 1.00 92.50 174 GLU A C 1
ATOM 1321 O O . GLU A 1 174 ? 16.760 -1.925 -14.601 1.00 92.50 174 GLU A O 1
ATOM 1326 N N . TYR A 1 175 ? 16.110 -0.972 -12.687 1.00 91.94 175 TYR A N 1
ATOM 1327 C CA . TYR A 1 175 ? 14.755 -1.502 -12.799 1.00 91.94 175 TYR A CA 1
ATOM 1328 C C . TYR A 1 175 ? 13.961 -0.731 -13.858 1.00 91.94 175 TYR A C 1
ATOM 1330 O O . TYR A 1 175 ? 14.095 0.476 -14.043 1.00 91.94 175 TYR A O 1
ATOM 1338 N N . ARG A 1 176 ? 13.087 -1.445 -14.572 1.00 89.50 176 ARG A N 1
ATOM 1339 C CA . ARG A 1 176 ? 12.246 -0.850 -15.617 1.00 89.50 176 ARG A CA 1
ATOM 1340 C C . ARG A 1 176 ? 10.908 -0.423 -15.033 1.00 89.50 176 ARG A C 1
ATOM 1342 O O . ARG A 1 176 ? 10.155 -1.267 -14.544 1.00 89.50 176 ARG A O 1
ATOM 1349 N N . LEU A 1 17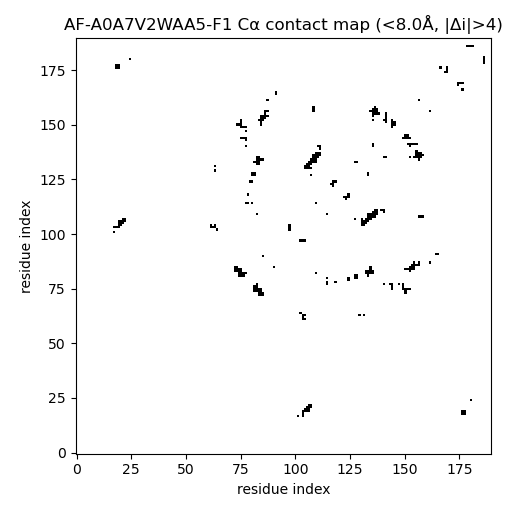7 ? 10.590 0.859 -15.171 1.00 90.75 177 LEU A N 1
ATOM 1350 C CA . LEU A 1 177 ? 9.291 1.416 -14.812 1.00 90.75 177 LEU A CA 1
ATOM 1351 C C . LEU A 1 177 ? 8.352 1.472 -16.016 1.00 90.75 177 LEU A C 1
ATOM 1353 O O . LEU A 1 177 ? 8.772 1.573 -17.168 1.00 90.75 177 LEU A O 1
ATOM 1357 N N . TYR A 1 178 ? 7.055 1.374 -15.737 1.00 90.56 178 TYR A N 1
ATOM 1358 C CA . TYR A 1 178 ? 6.005 1.529 -16.733 1.00 90.56 178 TYR A CA 1
ATOM 1359 C C . TYR A 1 178 ? 4.832 2.285 -16.118 1.00 90.56 178 TYR A C 1
ATOM 1361 O O . TYR A 1 178 ? 4.229 1.819 -15.148 1.00 90.56 178 TYR A O 1
ATOM 1369 N N . PHE A 1 179 ? 4.495 3.431 -16.701 1.00 88.94 179 PHE A N 1
ATOM 1370 C CA . PHE A 1 179 ? 3.391 4.271 -16.254 1.00 88.94 179 PHE A CA 1
ATOM 1371 C C . PHE A 1 179 ? 2.131 3.961 -17.064 1.00 88.94 179 PHE A C 1
ATOM 1373 O O . PHE A 1 179 ? 2.146 3.953 -18.293 1.00 88.94 179 PHE A O 1
ATOM 1380 N N . LEU A 1 180 ? 1.027 3.682 -16.366 1.00 87.81 180 LEU A N 1
ATOM 1381 C CA . LEU A 1 180 ? -0.255 3.344 -16.981 1.00 87.81 180 LEU A CA 1
ATOM 1382 C C . LEU A 1 180 ? -1.387 4.163 -16.362 1.00 87.81 180 LEU A C 1
ATOM 1384 O O . LEU A 1 180 ? -1.755 3.948 -15.206 1.00 87.81 180 LEU A O 1
ATOM 1388 N N . GLY A 1 181 ? -1.989 5.039 -17.164 1.00 86.19 181 GLY A N 1
ATOM 1389 C CA . GLY A 1 181 ? -3.118 5.882 -16.773 1.00 86.19 181 GLY A CA 1
ATOM 1390 C C . GLY A 1 181 ? -2.893 7.346 -17.146 1.00 86.19 181 GLY A C 1
ATOM 1391 O O . GLY A 1 181 ? -1.993 7.650 -17.916 1.00 86.19 181 GLY A O 1
ATOM 1392 N N . ALA A 1 182 ? -3.707 8.230 -16.562 1.00 86.94 182 ALA A N 1
ATOM 1393 C CA . ALA A 1 182 ? -3.774 9.666 -16.853 1.00 86.94 182 ALA A CA 1
ATOM 1394 C C . ALA A 1 182 ? -4.356 10.019 -18.240 1.00 86.94 182 ALA A C 1
ATOM 1396 O O . ALA A 1 182 ? -4.817 9.153 -18.987 1.00 86.94 182 ALA A O 1
ATOM 1397 N N . GLN A 1 183 ? -4.456 11.322 -18.517 1.00 83.56 183 GLN A N 1
ATOM 1398 C CA . GLN A 1 183 ? -4.879 11.834 -19.822 1.00 83.56 183 GLN A CA 1
ATOM 1399 C C . GLN A 1 183 ? -3.782 11.590 -20.877 1.00 83.56 183 GLN A C 1
ATOM 1401 O O . GLN A 1 183 ? -2.613 11.444 -20.505 1.00 83.56 183 GLN A O 1
ATOM 1406 N N . PRO A 1 184 ? -4.131 11.554 -22.180 1.00 82.06 184 PRO A N 1
ATOM 1407 C CA . PRO A 1 184 ? -3.145 11.414 -23.251 1.00 82.06 184 PRO A CA 1
ATOM 1408 C C . PRO A 1 184 ? -2.021 12.452 -23.129 1.00 82.06 184 PRO A C 1
ATOM 1410 O O . PRO A 1 184 ? -2.301 13.635 -22.930 1.00 82.06 184 PRO A O 1
ATOM 1413 N N . GLY A 1 185 ? -0.761 12.026 -23.243 1.00 81.44 185 GLY A N 1
ATOM 1414 C CA . GLY A 1 185 ? 0.396 12.923 -23.183 1.00 81.44 185 GLY A CA 1
ATOM 1415 C C . GLY A 1 185 ? 0.911 13.241 -21.773 1.00 81.44 185 GLY A C 1
ATOM 1416 O O . GLY A 1 185 ? 1.864 14.011 -21.656 1.00 81.44 185 GLY A O 1
ATOM 1417 N N . VAL A 1 186 ? 0.288 12.724 -20.704 1.00 84.56 186 VAL A N 1
ATOM 1418 C CA . VAL A 1 186 ? 0.760 12.932 -19.319 1.00 84.56 186 VAL A CA 1
ATOM 1419 C C . VAL A 1 186 ? 1.804 11.893 -18.924 1.00 84.56 186 VAL A C 1
ATOM 1421 O O . VAL A 1 186 ? 2.820 12.249 -18.341 1.00 84.56 186 VAL A O 1
ATOM 1424 N N . ALA A 1 187 ? 1.571 10.619 -19.247 1.00 77.25 187 ALA A N 1
ATOM 1425 C CA . ALA A 1 187 ? 2.490 9.539 -18.892 1.00 77.25 187 ALA A CA 1
ATOM 1426 C C . ALA A 1 187 ? 3.827 9.645 -19.643 1.00 77.25 187 ALA A C 1
ATOM 1428 O O . ALA A 1 187 ? 4.851 9.220 -19.128 1.00 77.25 187 ALA A O 1
ATOM 1429 N N . GLU A 1 188 ? 3.820 10.233 -20.840 1.00 78.94 188 GLU A N 1
ATOM 1430 C CA . GLU A 1 188 ? 5.005 10.466 -21.669 1.00 78.94 188 GLU A CA 1
ATOM 1431 C C . GLU A 1 188 ? 5.904 11.593 -21.136 1.00 78.94 188 GLU A C 1
ATOM 1433 O O . GLU A 1 188 ? 7.064 11.677 -21.529 1.00 78.94 188 GLU A O 1
ATOM 1438 N N . LYS A 1 189 ? 5.371 12.468 -20.273 1.00 81.75 189 LYS A N 1
ATOM 1439 C CA . LYS A 1 189 ? 6.103 13.585 -19.650 1.00 81.75 189 LYS A CA 1
ATOM 1440 C C . LYS A 1 189 ? 6.611 13.266 -18.240 1.00 81.75 189 LYS A C 1
ATOM 1442 O O . LYS A 1 189 ? 7.261 14.124 -17.648 1.00 81.75 189 LYS A O 1
ATOM 1447 N N . ALA A 1 190 ? 6.215 12.117 -17.697 1.00 72.94 190 ALA A N 1
ATOM 1448 C CA . ALA A 1 190 ? 6.491 11.696 -16.328 1.00 72.94 190 ALA A CA 1
ATOM 1449 C C . ALA A 1 190 ? 7.866 11.034 -16.187 1.00 72.94 190 ALA A C 1
ATOM 1451 O O . ALA A 1 190 ? 8.348 10.444 -17.181 1.00 72.94 190 ALA A O 1
#

pLDDT: mean 70.99, std 28.08, range [24.53, 96.75]

Mean predicted aligned error: 15.38 Å

Secondary structure (DSSP, 8-state):
--------------------EE----TTTGGGGS--PPP-----------------------------SS----EEEETTEEEE---HHHHHHHHHHHHHHTS--EEEEE-HHHHHHHHH-HHHHHHHHTSSEEEE-SHHHHHHHHHTTPPPP-----HHHHHHHHHHHHHHHTPPP----SSTTTGGG-

Sequence (190 aa):
MGGARGETGGAPRRYSVRAVRVCRTQRRAAARLRGENLSETDNPRAGDARRFRPAGRRITRCRTAPDSGRNSIPTADILGIRLHAVTTADVLAQIERFIAAGTPHQICTVNPEFVVAAQRDLVFRQIINRAALAFADGTGLLKAARWLGETPLPERIAGVDTVESLAQLSAEKEYRLYFLGAQPGVAEKA

Nearest PDB structures (foldseek):
  7n41-assembly2_B  TM=9.533E-01  e=2.492E-06  Thermoanaerobacter italicus Ab9
  5wb4-assembly1_E  TM=9.619E-01  e=4.524E-06  Thermoanaerobacter italicus Ab9
  5wfg-assembly1_B  TM=9.637E-01  e=1.396E-05  Thermoanaerobacter italicus Ab9
  5wfg-assembly2_E  TM=9.597E-01  e=1.144E-05  Thermoanaerobacter italicus Ab9
  5wfg-assembly2_D  TM=9.580E-01  e=1.491E-05  Thermoanaerobacter italicus Ab9

Solvent-accessible surface area (backbone atoms only — not comparable to full-atom values): 12428 Å² total; per-residue (Å²): 138,86,85,88,88,78,87,78,82,76,70,83,78,85,74,79,88,74,72,70,53,74,77,88,76,66,77,68,65,62,62,75,77,61,79,76,85,77,79,90,82,83,84,89,80,92,80,81,97,77,88,81,80,81,75,89,69,76,80,76,71,83,62,75,75,79,87,85,73,96,72,83,72,50,58,23,69,56,96,83,40,56,29,41,46,48,45,72,67,53,50,52,56,48,47,52,51,43,58,73,69,67,54,70,55,42,48,42,69,44,33,70,69,53,56,60,49,29,76,79,30,66,68,58,34,50,54,51,54,67,31,74,41,26,33,41,28,38,68,67,54,43,49,47,24,54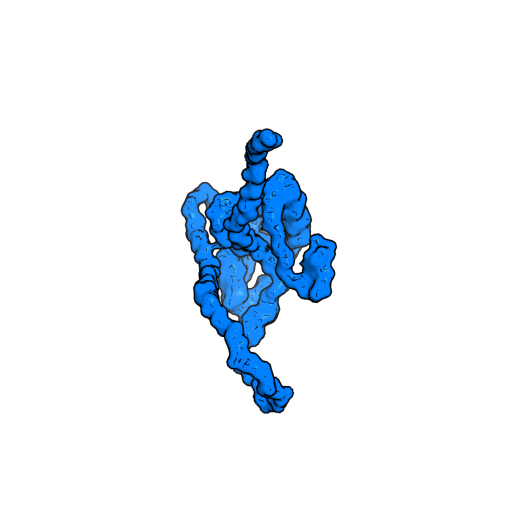,75,71,72,35,50,65,43,80,46,69,45,47,64,64,63,52,51,53,55,48,50,54,51,21,70,77,69,70,52,82,85,75,81,84,65,82,61,93,77,48,54,80,74,104

Radius of gyration: 22.45 Å; Cα contacts (8 Å, |Δi|>4): 183; chains: 1; bounding box: 74×34×70 Å